Protein AF-X0UBR2-F1 (afdb_monomer_lite)

Organism: NCBI:txid412755

Structure (mmCIF, N/CA/C/O backbone):
data_AF-X0UBR2-F1
#
_entry.id   AF-X0UBR2-F1
#
loop_
_atom_site.group_PDB
_atom_site.id
_atom_site.type_symbol
_atom_site.label_atom_id
_atom_site.label_alt_id
_atom_site.label_comp_id
_atom_site.label_asym_id
_atom_site.label_entity_id
_atom_site.label_seq_id
_atom_site.pdbx_PDB_ins_code
_atom_site.Cartn_x
_atom_site.Cartn_y
_atom_site.Cartn_z
_atom_site.occupancy
_atom_site.B_iso_or_equiv
_atom_site.auth_seq_id
_atom_site.auth_comp_id
_atom_site.auth_asym_id
_atom_site.auth_atom_id
_atom_site.pdbx_PDB_model_num
ATOM 1 N N . ALA A 1 1 ? 26.127 -9.989 -23.798 1.00 37.50 1 ALA A N 1
ATOM 2 C CA . ALA A 1 1 ? 26.720 -8.641 -23.829 1.00 37.50 1 ALA A CA 1
ATOM 3 C C . ALA A 1 1 ? 25.733 -7.732 -23.125 1.00 37.50 1 ALA A C 1
ATOM 5 O O . ALA A 1 1 ? 24.612 -7.645 -23.604 1.00 37.50 1 ALA A O 1
ATOM 6 N N . SER A 1 2 ? 26.088 -7.160 -21.974 1.00 35.19 2 SER A N 1
ATOM 7 C CA . SER A 1 2 ? 25.256 -6.144 -21.327 1.00 35.19 2 SER A CA 1
ATOM 8 C C . SER A 1 2 ? 25.282 -4.905 -22.220 1.00 35.19 2 SER A C 1
ATOM 10 O O . SER A 1 2 ? 26.327 -4.260 -22.333 1.00 35.19 2 SER A O 1
ATOM 12 N N . GLN A 1 3 ? 24.185 -4.610 -22.918 1.00 42.62 3 GLN A N 1
ATOM 13 C CA . GLN A 1 3 ? 24.024 -3.278 -23.491 1.00 42.62 3 GLN A CA 1
ATOM 14 C C . GLN A 1 3 ? 23.779 -2.343 -22.307 1.00 42.62 3 GLN A C 1
ATOM 16 O O . GLN A 1 3 ? 22.757 -2.442 -21.633 1.00 42.62 3 GLN A O 1
ATOM 21 N N . GLY A 1 4 ? 24.791 -1.540 -21.978 1.00 37.34 4 GLY A N 1
ATOM 22 C CA . GLY A 1 4 ? 24.633 -0.417 -21.066 1.00 37.34 4 GLY A CA 1
ATOM 23 C C . GLY A 1 4 ? 23.996 0.711 -21.855 1.00 37.34 4 GLY A C 1
ATOM 24 O O . GLY A 1 4 ? 24.634 1.272 -22.747 1.00 37.34 4 GLY A O 1
ATOM 25 N N . TYR A 1 5 ? 22.735 0.998 -21.566 1.00 49.94 5 TYR A N 1
ATOM 26 C CA . TYR A 1 5 ? 22.042 2.144 -22.130 1.00 49.94 5 TYR A CA 1
ATOM 27 C C . TYR A 1 5 ? 22.305 3.350 -21.226 1.00 49.94 5 TYR A C 1
ATOM 29 O O . TYR A 1 5 ? 21.723 3.463 -20.149 1.00 49.94 5 TYR A O 1
ATOM 37 N N . GLY A 1 6 ? 23.243 4.201 -21.647 1.00 38.44 6 GLY A N 1
ATOM 38 C CA . GLY A 1 6 ? 23.435 5.539 -21.094 1.00 38.44 6 GLY A CA 1
ATOM 39 C C . GLY A 1 6 ? 22.824 6.547 -22.058 1.00 38.44 6 GLY A C 1
ATOM 40 O O . GLY A 1 6 ? 23.433 6.854 -23.083 1.00 38.44 6 GLY A O 1
ATOM 41 N N . PHE A 1 7 ? 21.621 7.024 -21.757 1.00 47.50 7 PHE A N 1
ATOM 42 C CA . PHE A 1 7 ? 20.937 8.042 -22.547 1.00 47.50 7 PHE A CA 1
ATOM 43 C C . PHE A 1 7 ? 20.832 9.319 -21.713 1.00 47.50 7 PHE A C 1
ATOM 45 O O . PHE A 1 7 ? 20.122 9.384 -20.713 1.00 47.50 7 PHE A O 1
ATOM 52 N N . THR A 1 8 ? 21.576 10.346 -22.117 1.00 38.78 8 THR A N 1
ATOM 53 C CA . THR A 1 8 ? 21.457 11.704 -21.577 1.00 38.78 8 THR A CA 1
ATOM 54 C C . THR A 1 8 ? 20.741 12.571 -22.615 1.00 38.78 8 THR A C 1
ATOM 56 O O . THR A 1 8 ? 21.344 12.902 -23.638 1.00 38.78 8 THR A O 1
ATOM 59 N N . GLY A 1 9 ? 19.474 12.926 -22.382 1.00 46.75 9 GLY A N 1
ATOM 60 C CA . GLY A 1 9 ? 18.682 13.788 -23.272 1.00 46.75 9 GLY A CA 1
ATOM 61 C C . GLY A 1 9 ? 17.241 14.006 -22.788 1.00 46.75 9 GLY A C 1
ATOM 62 O O . GLY A 1 9 ? 16.793 13.301 -21.888 1.00 46.75 9 GLY A O 1
ATOM 63 N N . ASP A 1 10 ? 16.537 14.979 -23.389 1.00 47.12 10 ASP A N 1
ATOM 64 C CA . ASP A 1 10 ? 15.123 15.352 -23.147 1.00 47.12 10 ASP A CA 1
ATOM 65 C C . ASP A 1 10 ? 14.130 14.250 -23.595 1.00 47.12 10 ASP A C 1
ATOM 67 O O . ASP A 1 10 ? 13.193 14.500 -24.356 1.00 47.12 10 ASP A O 1
ATOM 71 N N . GLU A 1 11 ? 14.357 12.999 -23.203 1.00 51.84 11 GLU A N 1
ATOM 72 C CA . GLU A 1 11 ? 13.462 11.895 -23.524 1.00 51.84 11 GLU A CA 1
ATOM 73 C C . GLU A 1 11 ? 12.428 11.735 -22.414 1.00 51.84 11 GLU A C 1
ATOM 75 O O . GLU A 1 11 ? 12.752 11.468 -21.256 1.00 51.84 11 GLU A O 1
ATOM 80 N N . ASP A 1 12 ? 11.156 11.878 -22.784 1.00 59.19 12 ASP A N 1
ATOM 81 C CA . ASP A 1 12 ? 10.052 11.721 -21.844 1.00 59.19 12 ASP A CA 1
ATOM 82 C C . ASP A 1 12 ? 9.972 10.273 -21.319 1.00 59.19 12 ASP A C 1
ATOM 84 O O . ASP A 1 12 ? 9.528 10.066 -20.193 1.00 59.19 12 ASP A O 1
ATOM 88 N N . THR A 1 13 ? 10.409 9.264 -22.095 1.00 69.94 13 THR A N 1
ATOM 89 C CA . THR A 1 13 ? 10.332 7.834 -21.733 1.00 69.94 13 THR A CA 1
ATOM 90 C C . THR A 1 13 ? 11.571 7.048 -22.169 1.00 69.94 13 THR A C 1
ATOM 92 O O . THR A 1 13 ? 11.917 7.069 -23.346 1.00 69.94 13 THR A O 1
ATOM 95 N N . LEU A 1 14 ? 12.155 6.251 -21.267 1.00 72.19 14 LEU A N 1
ATOM 96 C CA . LEU A 1 14 ? 13.120 5.197 -21.615 1.00 72.19 14 LEU A CA 1
ATOM 97 C C . LEU A 1 14 ? 12.391 3.859 -21.731 1.00 72.19 14 LEU A C 1
ATOM 99 O O . LEU A 1 14 ? 11.772 3.438 -20.760 1.00 72.19 14 LEU A O 1
ATOM 103 N N . THR A 1 15 ? 12.455 3.192 -22.888 1.00 71.94 15 THR A N 1
ATOM 104 C CA . THR A 1 15 ? 11.824 1.874 -23.097 1.00 71.94 15 THR A CA 1
ATOM 105 C C . THR A 1 15 ? 12.845 0.809 -23.483 1.00 71.94 15 THR A C 1
ATOM 107 O O . THR A 1 15 ? 13.569 0.992 -24.457 1.00 71.94 15 THR A O 1
ATOM 110 N N . ASP A 1 16 ? 12.859 -0.328 -22.782 1.00 70.44 16 ASP A N 1
ATOM 111 C CA . ASP A 1 16 ? 13.681 -1.494 -23.145 1.00 70.44 16 ASP A CA 1
ATOM 112 C C . ASP A 1 16 ? 12.833 -2.772 -23.198 1.00 70.44 16 ASP A C 1
ATOM 114 O O . ASP A 1 16 ? 11.993 -3.005 -22.330 1.00 70.44 16 ASP A O 1
ATOM 118 N N . GLY A 1 17 ? 13.043 -3.600 -24.222 1.00 73.19 17 GLY A N 1
ATOM 119 C CA . GLY A 1 17 ? 12.372 -4.886 -24.409 1.00 73.19 17 GLY A CA 1
ATOM 120 C C . GLY A 1 17 ? 13.305 -6.072 -24.585 1.00 73.19 17 GLY A C 1
ATOM 121 O O . GLY A 1 17 ? 12.974 -7.045 -25.265 1.00 73.19 17 GLY A O 1
ATOM 122 N N . THR A 1 18 ? 14.500 -5.979 -24.013 1.00 75.00 18 THR A N 1
ATOM 123 C CA . THR A 1 18 ? 15.532 -7.004 -24.125 1.00 75.00 18 THR A CA 1
ATOM 124 C C . THR A 1 18 ? 15.648 -7.865 -22.865 1.00 75.00 18 THR A C 1
ATOM 126 O O . THR A 1 18 ? 15.013 -7.642 -21.832 1.00 75.00 18 THR A O 1
ATOM 129 N N . ARG A 1 19 ? 16.445 -8.930 -22.965 1.00 85.75 19 ARG A N 1
ATOM 130 C CA . ARG A 1 19 ? 16.784 -9.813 -21.849 1.00 85.75 19 ARG A CA 1
ATOM 131 C C . ARG A 1 19 ? 18.230 -9.558 -21.434 1.00 85.75 19 ARG A C 1
ATOM 133 O O . ARG A 1 19 ? 19.076 -9.417 -22.311 1.00 85.75 19 ARG A O 1
ATOM 140 N N . ASP A 1 20 ? 18.502 -9.580 -20.131 1.00 87.56 20 ASP A N 1
ATOM 141 C CA . ASP A 1 20 ? 19.844 -9.403 -19.554 1.00 87.56 20 ASP A CA 1
ATOM 142 C C . ASP A 1 20 ? 20.479 -8.034 -19.921 1.00 87.56 20 ASP A C 1
ATOM 144 O O . ASP A 1 20 ? 21.508 -7.960 -20.601 1.00 87.56 20 ASP A O 1
ATOM 148 N N . PHE A 1 21 ? 19.862 -6.939 -19.463 1.00 84.56 21 PHE A N 1
ATOM 149 C CA . PHE A 1 21 ? 20.277 -5.556 -19.750 1.00 84.56 21 PHE A CA 1
ATOM 150 C C . PHE A 1 21 ? 20.523 -4.730 -18.482 1.00 84.56 21 PHE A C 1
ATOM 152 O O . PHE A 1 21 ? 20.180 -5.132 -17.366 1.00 84.56 21 PHE A O 1
ATOM 159 N N . THR A 1 22 ? 21.132 -3.555 -18.646 1.00 89.19 22 THR A N 1
ATOM 160 C CA . THR A 1 22 ? 21.308 -2.591 -17.555 1.00 89.19 22 THR A CA 1
ATOM 161 C C . THR A 1 22 ? 20.949 -1.187 -18.023 1.00 89.19 22 THR A C 1
ATOM 163 O O . THR A 1 22 ? 21.502 -0.687 -19.001 1.00 89.19 22 THR A O 1
ATOM 166 N N . CYS A 1 23 ? 20.036 -0.558 -17.289 1.00 86.44 23 CYS A N 1
ATOM 167 C CA . CYS A 1 23 ? 19.633 0.834 -17.429 1.00 86.44 23 CYS A CA 1
ATOM 168 C C . CYS A 1 23 ? 20.004 1.549 -16.128 1.00 86.44 23 CYS A C 1
ATOM 170 O O . CYS A 1 23 ? 19.316 1.388 -15.114 1.00 86.44 23 CYS A O 1
ATOM 172 N N . SER A 1 24 ? 21.126 2.272 -16.117 1.00 90.12 24 SER A N 1
ATOM 173 C CA . SER A 1 24 ? 21.612 2.898 -14.890 1.00 90.12 24 SER A CA 1
ATOM 174 C C . SER A 1 24 ? 22.039 4.341 -15.041 1.00 90.12 24 SER A C 1
ATOM 176 O O . SER A 1 24 ? 22.529 4.746 -16.092 1.00 90.12 24 SER A O 1
ATOM 178 N N . ASP A 1 25 ? 21.875 5.084 -13.946 1.00 87.94 25 ASP A N 1
ATOM 179 C CA . ASP A 1 25 ? 22.416 6.433 -13.767 1.00 87.94 25 ASP A CA 1
ATOM 180 C C . ASP A 1 25 ? 21.938 7.438 -14.832 1.00 87.94 25 ASP A C 1
ATOM 182 O O . ASP A 1 25 ? 22.613 8.424 -15.133 1.00 87.94 25 ASP A O 1
ATOM 186 N N . ASN A 1 26 ? 20.755 7.195 -15.408 1.00 84.44 26 ASN A N 1
ATOM 187 C CA . ASN A 1 26 ? 20.141 8.095 -16.378 1.00 84.44 26 ASN A CA 1
ATOM 188 C C . ASN A 1 26 ? 19.367 9.213 -15.677 1.00 84.44 26 ASN A C 1
ATOM 190 O O . ASN A 1 26 ? 18.871 9.048 -14.561 1.00 84.44 26 ASN A O 1
ATOM 194 N N . ILE A 1 27 ? 19.194 10.334 -16.377 1.00 84.19 27 ILE A N 1
ATOM 195 C CA . ILE A 1 27 ? 18.289 11.410 -15.969 1.00 84.19 27 ILE A CA 1
ATOM 196 C C . ILE A 1 27 ? 17.168 11.489 -17.007 1.00 84.19 27 ILE A C 1
ATOM 198 O O . ILE A 1 27 ? 17.413 11.852 -18.151 1.00 84.19 27 ILE A O 1
ATOM 202 N N . VAL A 1 28 ? 15.947 11.158 -16.594 1.00 80.00 28 VAL A N 1
ATOM 203 C CA . VAL A 1 28 ? 14.719 11.205 -17.396 1.00 80.00 28 VAL A CA 1
ATOM 204 C C . VAL A 1 28 ? 13.893 12.388 -16.915 1.00 80.00 28 VAL A C 1
ATOM 206 O O . VAL A 1 28 ? 13.560 12.469 -15.732 1.00 80.00 28 VAL A O 1
ATOM 209 N N . TYR A 1 29 ? 13.563 13.330 -17.791 1.00 76.19 29 TYR A N 1
ATOM 210 C CA . TYR A 1 29 ? 12.798 14.512 -17.404 1.00 76.19 29 TYR A CA 1
ATOM 211 C C . TYR A 1 29 ? 11.990 15.074 -18.568 1.00 76.19 29 TYR A C 1
ATOM 213 O O . TYR A 1 29 ? 12.336 14.898 -19.729 1.00 76.19 29 TYR A O 1
ATOM 221 N N . HIS A 1 30 ? 10.915 15.790 -18.242 1.00 67.88 30 HIS A N 1
ATOM 222 C CA . HIS A 1 30 ? 10.090 16.453 -19.249 1.00 67.88 30 HIS A CA 1
ATOM 223 C C . HIS A 1 30 ? 10.782 17.712 -19.807 1.00 67.88 30 HIS A C 1
ATOM 225 O O . HIS A 1 30 ? 11.288 18.531 -19.031 1.00 67.88 30 HIS A O 1
ATOM 231 N N . SER A 1 31 ? 10.718 17.893 -21.134 1.00 55.66 31 SER A N 1
ATOM 232 C CA . SER A 1 31 ? 11.434 18.866 -22.001 1.00 55.66 31 SER A CA 1
ATOM 233 C C . SER A 1 31 ? 11.540 20.341 -21.567 1.00 55.66 31 SER A C 1
ATOM 235 O O . SER A 1 31 ? 12.271 21.120 -22.172 1.00 55.66 31 SER A O 1
ATOM 237 N N . THR A 1 32 ? 10.847 20.781 -20.519 1.00 54.31 32 THR A N 1
ATOM 238 C CA . THR A 1 32 ? 10.929 22.166 -20.028 1.00 54.31 32 THR A CA 1
ATOM 239 C C . THR A 1 32 ? 12.004 22.383 -18.962 1.00 54.31 32 THR A C 1
ATOM 241 O O . THR A 1 32 ? 12.065 23.479 -18.400 1.00 54.31 32 THR A O 1
ATOM 244 N N . GLY A 1 33 ? 12.799 21.358 -18.609 1.00 48.03 33 GLY A N 1
ATOM 245 C CA . GLY A 1 33 ? 13.887 21.421 -17.604 1.00 48.03 33 GLY A CA 1
ATOM 246 C C . GLY A 1 33 ? 13.443 21.836 -16.188 1.00 48.03 33 GLY A C 1
ATOM 247 O O . GLY A 1 33 ? 14.221 21.897 -15.244 1.00 48.03 33 GLY A O 1
ATOM 248 N N . THR A 1 34 ? 12.153 22.110 -16.052 1.00 54.50 34 THR A N 1
ATOM 249 C CA . THR A 1 34 ? 11.418 22.593 -14.898 1.00 54.50 34 THR A CA 1
ATOM 250 C C . THR A 1 34 ? 10.116 21.803 -14.933 1.00 54.50 34 THR A C 1
ATOM 252 O O . THR A 1 34 ? 9.542 21.684 -16.023 1.00 54.50 34 THR A O 1
ATOM 255 N N . PRO A 1 35 ? 9.619 21.268 -13.807 1.00 53.50 35 PRO A N 1
ATOM 256 C CA . PRO A 1 35 ? 8.289 20.665 -13.743 1.00 53.50 35 PRO A CA 1
ATOM 257 C C . PRO A 1 35 ? 7.222 21.699 -14.167 1.00 53.50 35 PRO A C 1
ATOM 259 O O . PRO A 1 35 ? 6.735 22.465 -13.344 1.00 53.50 35 PRO A O 1
ATOM 262 N N . SER A 1 36 ? 6.902 21.809 -15.461 1.00 48.47 36 SER A N 1
ATOM 263 C CA . SER A 1 36 ? 6.005 22.846 -15.997 1.00 48.47 36 SER A CA 1
ATOM 264 C C . SER A 1 36 ? 4.591 22.299 -16.148 1.00 48.47 36 SER A C 1
ATOM 266 O O . SER A 1 36 ? 4.419 21.169 -16.593 1.00 48.47 36 SER A O 1
ATOM 268 N N . GLY A 1 37 ? 3.570 23.064 -15.751 1.00 45.88 37 GLY A N 1
ATOM 269 C CA . GLY A 1 37 ? 2.168 22.628 -15.616 1.00 45.88 37 GLY A CA 1
ATOM 270 C C . GLY A 1 37 ? 1.427 22.194 -16.892 1.00 45.88 37 GLY A C 1
ATOM 271 O O . GLY A 1 37 ? 0.203 22.128 -16.867 1.00 45.88 37 GLY A O 1
ATOM 272 N N . VAL A 1 38 ? 2.126 21.916 -17.994 1.00 49.44 38 VAL A N 1
ATOM 273 C CA . VAL A 1 38 ? 1.539 21.378 -19.229 1.00 49.44 38 VAL A CA 1
ATOM 274 C C . VAL A 1 38 ? 1.608 19.843 -19.198 1.00 49.44 38 VAL A C 1
ATOM 276 O O . VAL A 1 38 ? 2.559 19.270 -18.669 1.00 49.44 38 VAL A O 1
ATOM 279 N N . ALA A 1 39 ? 0.564 19.176 -19.695 1.00 45.00 39 ALA A N 1
ATOM 280 C CA . ALA A 1 39 ? 0.347 17.738 -19.524 1.00 45.00 39 ALA A CA 1
ATOM 281 C C . ALA A 1 39 ? 1.325 16.862 -20.352 1.00 45.00 39 ALA A C 1
ATOM 283 O O . ALA A 1 39 ? 1.339 17.002 -21.574 1.00 45.00 39 ALA A O 1
ATOM 284 N N . PRO A 1 40 ? 2.074 15.917 -19.745 1.00 54.50 40 PRO A N 1
ATOM 285 C CA . PRO A 1 40 ? 2.818 14.875 -20.479 1.00 54.50 40 PRO A CA 1
ATOM 286 C C . PRO A 1 40 ? 1.870 13.764 -20.966 1.00 54.50 40 PRO A C 1
ATOM 288 O O . PRO A 1 40 ? 0.782 13.661 -20.408 1.00 54.50 40 PRO A O 1
ATOM 291 N N . VAL A 1 41 ? 2.248 12.924 -21.951 1.00 49.31 41 VAL A N 1
ATOM 292 C CA . VAL A 1 41 ? 1.388 11.853 -22.537 1.00 49.31 41 VAL A CA 1
ATOM 293 C C . VAL A 1 41 ? 1.796 10.402 -22.212 1.00 49.31 41 VAL A C 1
ATOM 295 O O . VAL A 1 41 ? 0.906 9.558 -22.188 1.00 49.31 41 VAL A O 1
ATOM 298 N N . THR A 1 42 ? 3.060 10.141 -21.860 1.00 56.09 42 THR A N 1
ATOM 299 C CA . THR A 1 42 ? 3.643 8.895 -21.294 1.00 56.09 42 THR A CA 1
ATOM 300 C C . THR A 1 42 ? 5.064 9.260 -20.877 1.00 56.09 42 THR A C 1
ATOM 302 O O . THR A 1 42 ? 5.764 9.869 -21.684 1.00 56.09 42 THR A O 1
ATOM 305 N N . SER A 1 43 ? 5.482 9.012 -19.635 1.00 69.94 43 SER A N 1
ATOM 306 C CA . SER A 1 43 ? 6.837 9.416 -19.228 1.00 69.94 43 SER A CA 1
ATOM 307 C C . SER A 1 43 ? 7.366 8.597 -18.058 1.00 69.94 43 SER A C 1
ATOM 309 O O . SER A 1 43 ? 6.543 8.198 -17.244 1.00 69.94 43 SER A O 1
ATOM 311 N N . GLY A 1 44 ? 8.678 8.323 -18.010 1.00 81.12 44 GLY A N 1
ATOM 312 C CA . GLY A 1 44 ? 9.348 7.480 -17.002 1.00 81.12 44 GLY A CA 1
ATOM 313 C C . GLY A 1 44 ? 10.316 6.433 -17.581 1.00 81.12 44 GLY A C 1
ATOM 314 O O . GLY A 1 44 ? 10.699 6.499 -18.746 1.00 81.12 44 GLY A O 1
ATOM 315 N N . VAL A 1 45 ? 10.710 5.442 -16.777 1.00 87.75 45 VAL A N 1
ATOM 316 C CA . VAL A 1 45 ? 11.459 4.257 -17.244 1.00 87.75 45 VAL A CA 1
ATOM 317 C C . VAL A 1 45 ? 10.498 3.079 -17.373 1.00 87.75 45 VAL A C 1
ATOM 319 O O . VAL A 1 45 ? 9.987 2.579 -16.372 1.00 87.75 45 VAL A O 1
ATOM 322 N N . TYR A 1 46 ? 10.263 2.634 -18.603 1.00 86.81 46 TYR A N 1
ATOM 323 C CA . TYR A 1 46 ? 9.347 1.556 -18.955 1.00 86.81 46 TYR A CA 1
ATOM 324 C C . TYR A 1 46 ? 10.083 0.334 -19.504 1.00 86.81 46 TYR A C 1
ATOM 326 O O . TYR A 1 46 ? 11.002 0.436 -20.309 1.00 86.81 46 TYR A O 1
ATOM 334 N N . LEU A 1 47 ? 9.644 -0.858 -19.116 1.00 88.62 47 LEU A N 1
ATOM 335 C CA . LEU A 1 47 ? 10.126 -2.110 -19.699 1.00 88.62 47 LEU A CA 1
ATOM 336 C C . LEU A 1 47 ? 9.010 -2.807 -20.466 1.00 88.62 47 LEU A C 1
ATOM 338 O O . LEU A 1 47 ? 7.893 -2.913 -19.964 1.00 88.62 47 LEU A O 1
ATOM 342 N N . HIS A 1 48 ? 9.307 -3.315 -21.658 1.00 88.56 48 HIS A N 1
ATOM 343 C CA . HIS A 1 48 ? 8.341 -3.914 -22.577 1.00 88.56 48 HIS A CA 1
ATOM 344 C C . HIS A 1 48 ? 8.782 -5.314 -23.002 1.00 88.56 48 HIS A C 1
ATOM 346 O O . HIS A 1 48 ? 9.611 -5.455 -23.888 1.00 88.56 48 HIS A O 1
ATOM 352 N N . ASN A 1 49 ? 8.191 -6.369 -22.439 1.00 89.56 49 ASN A N 1
ATOM 353 C CA . ASN A 1 49 ? 8.652 -7.754 -22.649 1.00 89.56 49 ASN A CA 1
ATOM 354 C C . ASN A 1 49 ? 10.117 -7.989 -22.220 1.00 89.56 49 ASN A C 1
ATOM 356 O O . ASN A 1 49 ? 10.830 -8.798 -22.818 1.00 89.56 49 ASN A O 1
ATOM 360 N N . ALA A 1 50 ? 10.574 -7.266 -21.196 1.00 89.31 50 ALA A N 1
ATOM 361 C CA . ALA A 1 50 ? 11.965 -7.277 -20.761 1.00 89.31 50 ALA A CA 1
ATOM 362 C C . ALA A 1 50 ? 12.177 -8.196 -19.554 1.00 89.31 50 ALA A C 1
ATOM 364 O O . ALA A 1 50 ? 11.336 -8.285 -18.657 1.00 89.31 50 ALA A O 1
ATOM 365 N N . SER A 1 51 ? 13.304 -8.898 -19.495 1.00 93.38 51 SER A N 1
ATOM 366 C CA . SER A 1 51 ? 13.565 -9.826 -18.389 1.00 93.38 51 SER A CA 1
ATOM 367 C C . SER A 1 51 ? 15.002 -9.783 -17.902 1.00 93.38 51 SER A C 1
ATOM 369 O O . SER A 1 51 ? 15.924 -9.668 -18.707 1.00 93.38 51 SER A O 1
ATOM 371 N N . ARG A 1 52 ? 15.202 -9.981 -16.593 1.00 94.00 52 ARG A N 1
ATOM 372 C CA . ARG A 1 52 ? 16.536 -9.985 -15.957 1.00 94.00 52 ARG A CA 1
ATOM 373 C C . ARG A 1 52 ? 17.308 -8.678 -16.167 1.00 94.00 52 ARG A C 1
ATOM 375 O O . ARG A 1 52 ? 18.532 -8.684 -16.270 1.00 94.00 52 ARG A O 1
ATOM 382 N N . GLY A 1 53 ? 16.580 -7.574 -16.276 1.00 92.06 53 GLY A N 1
ATOM 383 C CA . GLY A 1 53 ? 17.141 -6.236 -16.327 1.00 92.06 53 GLY A CA 1
ATOM 384 C C . GLY A 1 53 ? 17.551 -5.734 -14.950 1.00 92.06 53 GLY A C 1
ATOM 385 O O . GLY A 1 53 ? 16.896 -6.037 -13.952 1.00 92.06 53 GLY A O 1
ATOM 386 N N . LEU A 1 54 ? 18.604 -4.922 -14.918 1.00 93.81 54 LEU A N 1
ATOM 387 C CA . LEU A 1 54 ? 18.975 -4.099 -13.771 1.00 93.81 54 LEU A CA 1
ATOM 388 C C . LEU A 1 54 ? 18.682 -2.634 -14.092 1.00 93.81 54 LEU A C 1
ATOM 390 O O . LEU A 1 54 ? 19.269 -2.067 -15.011 1.00 93.81 54 LEU A O 1
ATOM 394 N N . ILE A 1 55 ? 17.780 -2.028 -13.332 1.00 93.69 55 ILE A N 1
ATOM 395 C CA . ILE A 1 55 ? 17.328 -0.654 -13.500 1.00 93.69 55 ILE A CA 1
ATOM 396 C C . ILE A 1 55 ? 17.711 0.078 -12.227 1.00 93.69 55 ILE A C 1
ATOM 398 O O . ILE A 1 55 ? 17.060 -0.112 -11.198 1.00 93.69 55 ILE A O 1
ATOM 402 N N . GLN A 1 56 ? 18.793 0.855 -12.256 1.00 94.81 56 GLN A N 1
ATOM 403 C CA . GLN A 1 56 ? 19.368 1.379 -11.018 1.00 94.81 56 GLN A CA 1
ATOM 40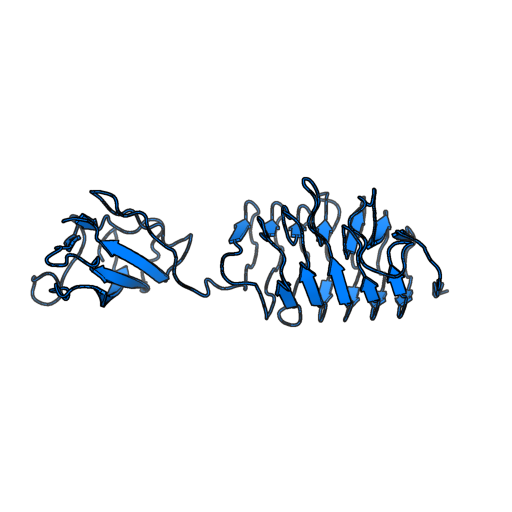4 C C . GLN A 1 56 ? 19.820 2.83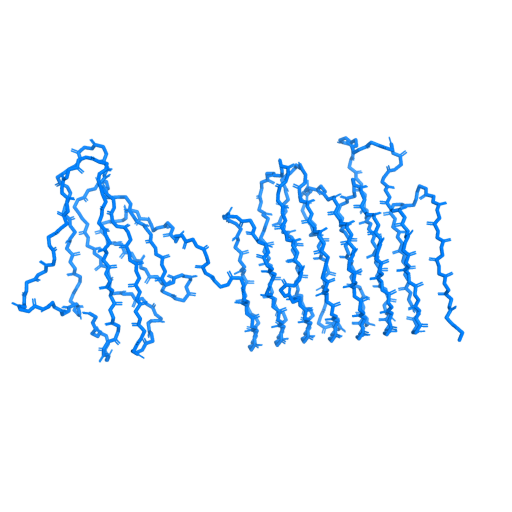3 -11.069 1.00 94.81 56 GLN A C 1
ATOM 406 O O . GLN A 1 56 ? 20.361 3.288 -12.069 1.00 94.81 56 GLN A O 1
ATOM 411 N N . GLY A 1 57 ? 19.639 3.561 -9.969 1.00 93.25 57 GLY A N 1
ATOM 412 C CA . GLY A 1 57 ? 20.192 4.911 -9.824 1.00 93.25 57 GLY A CA 1
ATOM 413 C C . GLY A 1 57 ? 19.629 5.945 -10.805 1.00 93.25 57 GLY A C 1
ATOM 414 O O . GLY A 1 57 ? 20.217 7.011 -10.963 1.00 93.25 57 GLY A O 1
ATOM 415 N N . ASN A 1 58 ? 18.510 5.662 -11.480 1.00 90.69 58 ASN A N 1
ATOM 416 C CA . ASN A 1 58 ? 17.929 6.594 -12.443 1.00 90.69 58 ASN A CA 1
ATOM 417 C C . ASN A 1 58 ? 17.188 7.729 -11.720 1.00 90.69 58 ASN A C 1
ATOM 419 O O . ASN A 1 58 ? 16.493 7.503 -10.727 1.00 90.69 58 ASN A O 1
ATOM 423 N N . TRP A 1 59 ? 17.317 8.948 -12.238 1.00 90.06 59 TRP A N 1
ATOM 424 C CA . TRP A 1 59 ? 16.656 10.156 -11.748 1.00 90.06 59 TRP A CA 1
ATOM 425 C C . TRP A 1 59 ? 15.530 10.533 -12.699 1.00 90.06 59 TRP A C 1
ATOM 427 O O . TRP A 1 59 ? 15.775 10.888 -13.844 1.00 90.06 59 TRP A O 1
ATOM 437 N N . ILE A 1 60 ? 14.293 10.469 -12.230 1.00 86.81 60 ILE A N 1
ATOM 438 C CA . ILE A 1 60 ? 13.095 10.538 -13.062 1.00 86.81 60 ILE A CA 1
ATOM 439 C C . ILE A 1 60 ? 12.252 11.717 -12.574 1.00 86.81 60 ILE A C 1
ATOM 441 O O . ILE A 1 60 ? 11.669 11.659 -11.495 1.00 86.81 60 ILE A O 1
ATOM 445 N N . LEU A 1 61 ? 12.241 12.832 -13.306 1.00 82.88 61 LEU A N 1
ATOM 446 C CA . LEU A 1 61 ? 11.865 14.144 -12.774 1.00 82.88 61 LEU A CA 1
ATOM 447 C C . LEU A 1 61 ? 10.752 14.823 -13.575 1.00 82.88 61 LEU A C 1
ATOM 449 O O . LEU A 1 61 ? 10.868 15.067 -14.772 1.00 82.88 61 LEU A O 1
ATOM 453 N N . GLY A 1 62 ? 9.688 15.238 -12.885 1.00 75.06 62 GLY A N 1
ATOM 454 C CA . GLY A 1 62 ? 8.630 16.057 -13.480 1.00 75.06 62 GLY A CA 1
ATOM 455 C C . GLY A 1 62 ? 7.784 15.317 -14.518 1.00 75.06 62 GLY A C 1
ATOM 456 O O . GLY A 1 62 ? 7.052 15.968 -15.267 1.00 75.06 62 GLY A O 1
ATOM 457 N N . VAL A 1 63 ? 7.872 13.990 -14.531 1.00 76.31 63 VAL A N 1
ATOM 458 C CA . VAL A 1 63 ? 7.135 13.068 -15.396 1.00 76.31 63 VAL A CA 1
ATOM 459 C C . VAL A 1 63 ? 5.832 12.600 -14.738 1.00 76.31 63 VAL A C 1
ATOM 461 O O . VAL A 1 63 ? 5.555 12.903 -13.574 1.00 76.31 63 VAL A O 1
ATOM 464 N N . ARG A 1 64 ? 5.022 11.865 -15.498 1.00 77.69 64 ARG A N 1
ATOM 465 C CA . ARG A 1 64 ? 3.756 11.274 -15.056 1.00 77.69 64 ARG A CA 1
ATOM 466 C C . ARG A 1 64 ? 3.962 9.972 -14.281 1.00 77.69 64 ARG A C 1
ATOM 468 O O . ARG A 1 64 ? 3.516 9.878 -13.145 1.00 77.69 64 ARG A O 1
ATOM 475 N N . ASN A 1 65 ? 4.648 9.002 -14.878 1.00 82.38 65 ASN A N 1
ATOM 476 C CA . ASN A 1 65 ? 4.955 7.722 -14.257 1.00 82.38 65 ASN A CA 1
ATOM 477 C C . ASN A 1 65 ? 6.460 7.708 -13.938 1.00 82.38 65 ASN A C 1
ATOM 479 O O . ASN A 1 65 ? 7.276 8.264 -14.665 1.00 82.38 65 ASN A O 1
ATOM 483 N N . ALA A 1 66 ? 6.866 7.119 -12.823 1.00 88.31 66 ALA A N 1
ATOM 484 C CA . ALA A 1 66 ? 8.280 6.909 -12.546 1.00 88.31 66 ALA A CA 1
ATOM 485 C C . ALA A 1 66 ? 8.757 5.642 -13.256 1.00 88.31 66 ALA A C 1
ATOM 487 O O . ALA A 1 66 ? 9.651 5.696 -14.096 1.00 88.31 66 ALA A O 1
ATOM 488 N N . LEU A 1 67 ? 8.143 4.508 -12.922 1.00 90.88 67 LEU A N 1
ATOM 489 C CA . LEU A 1 67 ? 8.576 3.183 -13.353 1.00 90.88 67 LEU A CA 1
ATOM 490 C C . LEU A 1 67 ? 7.384 2.414 -13.920 1.00 90.88 67 LEU A C 1
ATOM 492 O O . LEU A 1 67 ? 6.321 2.394 -13.307 1.00 90.88 67 LEU A O 1
ATOM 496 N N . GLY A 1 68 ? 7.561 1.744 -15.051 1.00 89.81 68 GLY A N 1
ATOM 497 C CA . GLY A 1 68 ? 6.479 1.004 -15.691 1.00 89.81 68 GLY A CA 1
ATOM 498 C C . GLY A 1 68 ? 6.922 -0.320 -16.288 1.00 89.81 68 GLY A C 1
ATOM 499 O O . GLY A 1 68 ? 8.048 -0.471 -16.759 1.00 89.81 68 GLY A O 1
ATOM 500 N N . LEU A 1 69 ? 6.023 -1.298 -16.282 1.00 90.81 69 LEU A N 1
ATOM 501 C CA . LEU A 1 69 ? 6.210 -2.591 -16.921 1.00 90.81 69 LEU A CA 1
ATOM 502 C C . LEU A 1 69 ? 5.011 -2.922 -17.814 1.00 90.81 69 LEU A C 1
ATOM 504 O O . LEU A 1 69 ? 3.863 -2.906 -17.371 1.00 90.81 69 LEU A O 1
ATOM 508 N N . TRP A 1 70 ? 5.286 -3.341 -19.047 1.00 88.25 70 TRP A N 1
ATOM 509 C CA . TRP A 1 70 ? 4.280 -3.771 -20.009 1.00 88.25 70 TRP A CA 1
ATOM 510 C C . TRP A 1 70 ? 4.627 -5.114 -20.656 1.00 88.25 70 TRP A C 1
ATOM 512 O O . TRP A 1 70 ? 5.780 -5.412 -20.965 1.00 88.25 70 TRP A O 1
ATOM 522 N N . GLY A 1 71 ? 3.608 -5.942 -20.895 1.00 88.69 71 GLY A N 1
ATOM 523 C CA . GLY A 1 71 ? 3.798 -7.280 -21.456 1.00 88.69 71 GLY A CA 1
ATOM 524 C C . GLY A 1 71 ? 4.537 -8.223 -20.499 1.00 88.69 71 GLY A C 1
ATOM 525 O O . GLY A 1 71 ? 4.360 -8.152 -19.281 1.00 88.69 71 GLY A O 1
ATOM 526 N N . LEU A 1 72 ? 5.344 -9.135 -21.047 1.00 91.44 72 LEU A N 1
ATOM 527 C CA . LEU A 1 72 ? 6.047 -10.172 -20.285 1.00 91.44 72 LEU A CA 1
ATOM 528 C C . LEU A 1 72 ? 7.320 -9.614 -19.636 1.00 91.44 72 LEU A C 1
ATOM 530 O O . LEU A 1 72 ? 8.419 -9.764 -20.166 1.00 91.44 72 LEU A O 1
ATOM 534 N N . CYS A 1 73 ? 7.166 -8.964 -18.483 1.00 93.06 73 CYS A N 1
ATOM 535 C CA . CYS A 1 73 ? 8.289 -8.395 -17.738 1.00 93.06 73 CYS A CA 1
ATOM 536 C C . CYS A 1 73 ? 8.619 -9.204 -16.484 1.00 93.06 73 CYS A C 1
ATOM 538 O O . CYS A 1 73 ? 7.829 -9.225 -15.538 1.00 93.06 73 CYS A O 1
ATOM 540 N N . GLN A 1 74 ? 9.769 -9.885 -16.461 1.00 95.50 74 GLN A N 1
ATOM 541 C CA . GLN A 1 74 ? 10.066 -10.853 -15.401 1.00 95.50 74 GLN A CA 1
ATOM 542 C C . GLN A 1 74 ? 11.484 -10.774 -14.842 1.00 95.50 74 GLN A C 1
ATOM 544 O O . GLN A 1 74 ? 12.455 -10.607 -15.579 1.00 95.50 74 GLN A O 1
ATOM 549 N N . TRP A 1 75 ? 11.614 -10.991 -13.531 1.00 96.75 75 TRP A N 1
ATOM 550 C CA . TRP A 1 75 ? 12.910 -11.040 -12.838 1.00 96.75 75 TRP A CA 1
ATOM 551 C C . TRP A 1 75 ? 13.764 -9.778 -13.013 1.00 96.75 75 TRP A C 1
ATOM 553 O O . TRP A 1 75 ? 14.987 -9.877 -13.047 1.00 96.75 75 TRP A O 1
ATOM 563 N N . ASN A 1 76 ? 13.142 -8.609 -13.155 1.00 96.12 76 ASN A N 1
ATOM 564 C CA . ASN A 1 76 ? 13.870 -7.345 -13.211 1.00 96.12 76 ASN A CA 1
ATOM 565 C C . ASN A 1 76 ? 14.120 -6.810 -11.793 1.00 96.12 76 ASN A C 1
ATOM 567 O O . ASN A 1 76 ? 13.271 -6.955 -10.910 1.00 96.12 76 ASN A O 1
ATOM 571 N N . ASP A 1 77 ? 15.275 -6.186 -11.587 1.00 97.25 77 ASP A N 1
ATOM 572 C CA . ASP A 1 77 ? 15.667 -5.527 -10.343 1.00 97.25 77 ASP A CA 1
ATOM 573 C C . ASP A 1 77 ? 15.649 -4.003 -10.546 1.00 97.25 77 ASP A C 1
ATOM 575 O O . ASP A 1 77 ? 16.412 -3.465 -11.344 1.00 97.25 77 ASP A O 1
ATOM 579 N N . PHE A 1 78 ? 14.797 -3.309 -9.794 1.00 97.19 78 PHE A N 1
ATOM 580 C CA . PHE A 1 78 ? 14.713 -1.853 -9.713 1.00 97.19 78 PHE A CA 1
ATOM 581 C C . PHE A 1 78 ? 15.343 -1.388 -8.403 1.00 97.19 78 PHE A C 1
ATOM 583 O O . PHE A 1 78 ? 14.775 -1.632 -7.334 1.00 97.19 78 PHE A O 1
ATOM 590 N N . ILE A 1 79 ? 16.509 -0.748 -8.471 1.00 97.31 79 ILE A N 1
ATOM 591 C CA . ILE A 1 79 ? 17.330 -0.439 -7.296 1.00 97.31 79 ILE A CA 1
ATOM 592 C C . ILE A 1 79 ? 17.658 1.053 -7.217 1.00 97.31 79 ILE A C 1
ATOM 594 O O . ILE A 1 79 ? 18.192 1.618 -8.161 1.00 97.31 79 ILE A O 1
ATOM 598 N N . ASP A 1 80 ? 17.386 1.695 -6.083 1.00 97.31 80 ASP A N 1
ATOM 599 C CA . ASP A 1 80 ? 17.833 3.069 -5.795 1.00 97.31 80 ASP A CA 1
ATOM 600 C C . ASP A 1 80 ? 17.435 4.109 -6.866 1.00 97.31 80 ASP A C 1
ATOM 602 O O . ASP A 1 80 ? 18.121 5.110 -7.074 1.00 97.31 80 ASP A O 1
ATOM 606 N N . ASN A 1 81 ? 16.315 3.894 -7.565 1.00 95.88 81 ASN A N 1
ATOM 607 C CA . ASN A 1 81 ? 15.793 4.883 -8.503 1.00 95.88 81 ASN A CA 1
ATOM 608 C C . ASN A 1 81 ? 15.058 5.989 -7.742 1.00 95.88 81 ASN A C 1
ATOM 610 O O . ASN A 1 81 ? 14.317 5.734 -6.785 1.00 95.88 81 ASN A O 1
ATOM 614 N N . TYR A 1 82 ? 15.222 7.223 -8.201 1.00 94.06 82 TYR A N 1
ATOM 615 C CA . TYR A 1 82 ? 14.541 8.385 -7.655 1.00 94.06 82 TYR A CA 1
ATOM 616 C C . TYR A 1 82 ? 13.499 8.894 -8.644 1.00 94.06 82 TYR A C 1
ATOM 618 O O . TYR A 1 82 ? 13.841 9.375 -9.720 1.00 94.06 82 TYR A O 1
ATOM 626 N N . GLY A 1 83 ? 12.224 8.806 -8.273 1.00 90.12 83 GLY A N 1
ATOM 627 C CA . GLY A 1 83 ? 11.103 9.300 -9.064 1.00 90.12 83 GLY A CA 1
ATOM 628 C C . GLY A 1 83 ? 10.429 10.487 -8.393 1.00 90.12 83 GLY A C 1
ATOM 629 O O . GLY A 1 83 ? 9.919 10.369 -7.287 1.00 90.12 83 GLY A O 1
ATOM 630 N N . ARG A 1 84 ? 10.369 11.629 -9.071 1.00 87.00 84 ARG A N 1
ATOM 631 C CA . ARG A 1 84 ? 9.608 12.809 -8.657 1.00 87.00 84 ARG A CA 1
ATOM 632 C C . ARG A 1 84 ? 8.491 13.030 -9.678 1.00 87.00 84 ARG A C 1
ATOM 634 O O . ARG A 1 84 ? 8.731 13.565 -10.763 1.00 87.00 84 ARG A O 1
ATOM 641 N N . VAL A 1 85 ? 7.291 12.564 -9.345 1.00 82.50 85 VAL A N 1
ATOM 642 C CA . VAL A 1 85 ? 6.160 12.410 -10.273 1.00 82.50 85 VAL A CA 1
ATOM 643 C C . VAL A 1 85 ? 5.053 13.431 -10.027 1.00 82.50 85 VAL A C 1
ATOM 645 O O . VAL A 1 85 ? 4.914 13.985 -8.930 1.00 82.50 85 VAL A O 1
ATOM 648 N N . ARG A 1 86 ? 4.236 13.671 -11.055 1.00 76.75 86 ARG A N 1
ATOM 649 C CA . ARG A 1 86 ? 3.068 14.556 -10.991 1.00 76.75 86 ARG A CA 1
ATOM 650 C C . ARG A 1 86 ? 1.774 13.790 -11.215 1.00 76.75 86 ARG A C 1
ATOM 652 O O . ARG A 1 86 ? 1.661 13.016 -12.160 1.00 76.75 86 ARG A O 1
ATOM 659 N N . GLY A 1 87 ? 0.798 14.056 -10.352 1.00 65.44 87 GLY A N 1
ATOM 660 C CA . GLY A 1 87 ? -0.530 13.476 -10.424 1.00 65.44 87 GLY A CA 1
ATOM 661 C C . GLY A 1 87 ? -1.317 14.076 -11.582 1.00 65.44 87 GLY A C 1
ATOM 662 O O . GLY A 1 87 ? -1.565 15.282 -11.627 1.00 65.44 87 GLY A O 1
ATOM 663 N N . VAL A 1 88 ? -1.724 13.230 -12.519 1.00 58.41 88 VAL A N 1
ATOM 664 C CA . VAL A 1 88 ? -2.714 13.560 -13.543 1.00 58.41 88 VAL A CA 1
ATOM 665 C C . VAL A 1 88 ? -3.801 12.500 -13.443 1.00 58.41 88 VAL A C 1
ATOM 667 O O . VAL A 1 88 ? -3.497 11.336 -13.192 1.00 58.41 88 VAL A O 1
ATOM 670 N N . VAL A 1 89 ? -5.061 12.883 -13.638 1.00 59.28 89 VAL A N 1
ATOM 671 C CA . VAL A 1 89 ? -6.173 11.926 -13.659 1.00 59.28 89 VAL A CA 1
ATOM 672 C C . VAL A 1 89 ? -5.873 10.792 -14.655 1.00 59.28 89 VAL A C 1
ATOM 674 O O . VAL A 1 89 ? -5.602 11.070 -15.826 1.00 59.28 89 VAL A O 1
ATOM 677 N N . SER A 1 90 ? -5.978 9.534 -14.203 1.00 66.19 90 SER A N 1
ATOM 678 C CA . SER A 1 90 ? -5.868 8.264 -14.968 1.00 66.19 90 SER A CA 1
ATOM 679 C C . SER A 1 90 ? -4.517 7.527 -15.012 1.00 66.19 90 SER A C 1
ATOM 681 O O . SER A 1 90 ? -4.404 6.612 -15.822 1.00 66.19 90 SER A O 1
ATOM 683 N N . TYR A 1 91 ? -3.499 7.893 -14.219 1.00 72.75 91 TYR A N 1
ATOM 684 C CA . TYR A 1 91 ? -2.197 7.198 -14.271 1.00 72.75 91 TYR A CA 1
ATOM 685 C C . TYR A 1 91 ? -1.495 7.077 -12.911 1.00 72.75 91 TYR A C 1
ATOM 687 O O . TYR A 1 91 ? -1.663 7.930 -12.034 1.00 72.75 91 TYR A O 1
ATOM 695 N N . GLU A 1 92 ? -0.668 6.038 -12.776 1.00 84.62 92 GLU A N 1
ATOM 696 C CA . GLU A 1 92 ? 0.023 5.637 -11.547 1.00 84.62 92 GLU A CA 1
ATOM 697 C C . GLU A 1 92 ? 1.527 5.941 -11.563 1.00 84.62 92 GLU A C 1
ATOM 699 O O . GLU A 1 92 ? 2.196 5.826 -12.586 1.00 84.62 92 GLU A O 1
ATOM 704 N N . ALA A 1 93 ? 2.121 6.274 -10.414 1.00 87.31 93 ALA A N 1
ATOM 705 C CA . ALA A 1 93 ? 3.568 6.519 -10.362 1.00 87.31 93 ALA A CA 1
ATOM 706 C C . ALA A 1 93 ? 4.398 5.261 -10.682 1.00 87.31 93 ALA A C 1
ATOM 708 O O . ALA A 1 93 ? 5.481 5.360 -11.258 1.00 87.31 93 ALA A O 1
ATOM 709 N N . ILE A 1 94 ? 3.900 4.085 -10.313 1.00 91.31 94 ILE A N 1
ATOM 710 C CA . ILE A 1 94 ? 4.461 2.788 -10.669 1.00 91.31 94 ILE A CA 1
ATOM 711 C C . ILE A 1 94 ? 3.367 1.943 -11.313 1.00 91.31 94 ILE A C 1
ATOM 713 O O . ILE A 1 94 ? 2.317 1.718 -10.713 1.00 91.31 94 ILE A O 1
ATOM 717 N N . GLU A 1 95 ? 3.630 1.422 -12.505 1.00 90.88 95 GLU A N 1
ATOM 718 C CA . GLU A 1 95 ? 2.649 0.636 -13.249 1.00 90.88 95 GLU A CA 1
ATOM 719 C C . GLU A 1 95 ? 3.147 -0.784 -13.521 1.00 90.88 95 GLU A C 1
ATOM 721 O O . GLU A 1 95 ? 4.131 -1.002 -14.230 1.00 90.88 95 GLU A O 1
ATOM 726 N N . LEU A 1 96 ? 2.432 -1.770 -12.981 1.00 93.38 96 LEU A N 1
ATOM 727 C CA . LEU A 1 96 ? 2.508 -3.172 -13.376 1.00 93.38 96 LEU A CA 1
ATOM 728 C C . LEU A 1 96 ? 1.128 -3.565 -13.916 1.00 93.38 96 LEU A C 1
ATOM 730 O O . LEU A 1 96 ? 0.331 -4.192 -13.218 1.00 93.38 96 LEU A O 1
ATOM 734 N N . GLY A 1 97 ? 0.842 -3.156 -15.155 1.00 86.50 97 GLY A N 1
ATOM 735 C CA . GLY A 1 97 ? -0.507 -3.162 -15.731 1.00 86.50 97 GLY A CA 1
ATOM 736 C C . GLY A 1 97 ? -1.090 -4.518 -16.160 1.00 86.50 97 GLY A C 1
ATOM 737 O O . GLY A 1 97 ? -2.224 -4.565 -16.627 1.00 86.50 97 GLY A O 1
ATOM 738 N N . THR A 1 98 ? -0.364 -5.637 -16.052 1.00 90.44 98 THR A N 1
ATOM 739 C CA . THR A 1 98 ? -0.860 -6.971 -16.450 1.00 90.44 98 THR A CA 1
ATOM 740 C C . THR A 1 98 ? -0.355 -8.100 -15.546 1.00 90.44 98 THR A C 1
ATOM 742 O O . THR A 1 98 ? 0.706 -8.024 -14.932 1.00 90.44 98 THR A O 1
ATOM 745 N N . VAL A 1 99 ? -1.056 -9.235 -15.554 1.00 93.06 99 VAL A N 1
ATOM 746 C CA . VAL A 1 99 ? -0.682 -10.438 -14.780 1.00 93.06 99 VAL A CA 1
ATOM 747 C C . VAL A 1 99 ? 0.662 -11.064 -15.182 1.00 93.06 99 VAL A C 1
ATOM 749 O O . VAL A 1 99 ? 1.199 -11.907 -14.461 1.00 93.06 99 VAL A O 1
ATOM 752 N N . TYR A 1 100 ? 1.220 -10.676 -16.334 1.00 93.94 100 TYR A N 1
ATOM 753 C CA . TYR A 1 100 ? 2.462 -11.239 -16.872 1.00 93.94 100 TYR A CA 1
ATOM 754 C C . TYR A 1 100 ? 3.725 -10.635 -16.257 1.00 93.94 100 TYR A C 1
ATOM 756 O O . TYR A 1 100 ? 4.819 -11.178 -16.454 1.00 93.94 100 TYR A O 1
ATOM 764 N N . GLN A 1 101 ? 3.585 -9.548 -15.495 1.00 95.19 101 GLN A N 1
ATOM 765 C CA . GLN A 1 101 ? 4.705 -8.918 -14.813 1.00 95.19 101 GLN A CA 1
ATOM 766 C C . GLN A 1 101 ? 4.961 -9.621 -13.495 1.00 95.19 101 GLN A C 1
ATOM 768 O O . GLN A 1 101 ? 4.213 -9.451 -12.532 1.00 95.19 101 GLN A O 1
ATOM 773 N N . THR A 1 102 ? 5.986 -10.468 -13.462 1.00 97.50 102 THR A N 1
ATOM 774 C CA . THR A 1 102 ? 6.192 -11.348 -12.313 1.00 97.50 102 THR A CA 1
ATOM 775 C C . THR A 1 102 ? 7.617 -11.392 -11.822 1.00 97.50 102 THR A C 1
ATOM 777 O O . THR A 1 102 ? 8.564 -11.246 -12.591 1.00 97.50 102 THR A O 1
ATOM 780 N N . ASN A 1 103 ? 7.782 -11.664 -10.529 1.00 97.94 103 ASN A N 1
ATOM 781 C CA . ASN A 1 103 ? 9.095 -11.842 -9.912 1.00 97.94 103 ASN A CA 1
ATOM 782 C C . ASN A 1 103 ? 10.016 -10.615 -10.041 1.00 97.94 103 ASN A C 1
ATOM 784 O O . ASN A 1 103 ? 11.237 -10.763 -9.979 1.00 97.94 103 ASN A O 1
ATOM 788 N N . ASN A 1 104 ? 9.462 -9.416 -10.239 1.00 97.94 104 ASN A N 1
ATOM 789 C CA . ASN A 1 104 ? 10.245 -8.185 -10.253 1.00 97.94 104 ASN A CA 1
ATOM 790 C C . ASN A 1 104 ? 10.488 -7.718 -8.816 1.00 97.94 104 ASN A C 1
ATOM 792 O O . ASN A 1 104 ? 9.643 -7.908 -7.938 1.00 97.94 104 ASN A O 1
ATOM 796 N N . ARG A 1 105 ? 11.647 -7.113 -8.568 1.00 98.31 105 ARG A N 1
ATOM 797 C CA . ARG A 1 105 ? 12.048 -6.629 -7.246 1.00 98.31 105 ARG A CA 1
ATOM 798 C C . ARG A 1 105 ? 12.282 -5.133 -7.292 1.00 98.31 105 ARG A C 1
ATOM 800 O O . ARG A 1 105 ? 13.010 -4.652 -8.149 1.00 98.31 105 ARG A O 1
ATOM 807 N N . PHE A 1 106 ? 11.720 -4.426 -6.328 1.00 97.94 106 PHE A N 1
ATOM 808 C CA . PHE A 1 106 ? 11.880 -2.997 -6.128 1.00 97.94 106 PHE A CA 1
ATOM 809 C C . PHE A 1 106 ? 12.529 -2.797 -4.764 1.00 97.94 106 PHE A C 1
ATOM 811 O O . PHE A 1 106 ? 11.992 -3.257 -3.755 1.00 97.94 106 PHE A O 1
ATOM 818 N N . ARG A 1 107 ? 13.704 -2.163 -4.735 1.00 96.94 107 ARG A N 1
ATOM 819 C CA . ARG A 1 107 ? 14.519 -1.948 -3.534 1.00 96.94 107 ARG A CA 1
ATOM 820 C C . ARG A 1 107 ? 15.129 -0.551 -3.552 1.00 96.94 107 ARG A C 1
ATOM 822 O O . ARG A 1 107 ? 15.615 -0.106 -4.580 1.00 96.94 107 ARG A O 1
ATOM 829 N N . GLY A 1 108 ? 15.082 0.161 -2.437 1.00 96.31 108 GLY A N 1
ATOM 830 C CA . GLY A 1 108 ? 15.734 1.459 -2.258 1.00 96.31 108 GLY A CA 1
ATOM 831 C C . GLY A 1 108 ? 15.135 2.597 -3.082 1.00 96.31 108 GLY A C 1
ATOM 832 O O . GLY A 1 108 ? 15.591 3.735 -2.991 1.00 96.31 108 GLY A O 1
ATOM 833 N N . ASN A 1 109 ? 14.091 2.327 -3.871 1.00 97.12 109 ASN A N 1
ATOM 834 C CA . ASN A 1 109 ? 13.498 3.338 -4.730 1.00 97.12 109 ASN A CA 1
ATOM 835 C C . ASN A 1 109 ? 12.759 4.369 -3.881 1.00 97.12 109 ASN A C 1
ATOM 837 O O . ASN A 1 109 ? 12.059 4.031 -2.921 1.00 97.12 109 ASN A O 1
ATOM 841 N N . ARG A 1 110 ? 12.881 5.634 -4.269 1.00 95.75 110 ARG A N 1
ATOM 842 C CA . ARG A 1 110 ? 12.197 6.752 -3.624 1.00 95.75 110 ARG A CA 1
ATOM 843 C C . ARG A 1 110 ? 11.296 7.437 -4.635 1.00 95.75 110 ARG A C 1
ATOM 845 O O . ARG A 1 110 ? 11.792 8.083 -5.554 1.00 95.75 110 ARG A O 1
ATOM 852 N N . ILE A 1 111 ? 9.986 7.305 -4.448 1.00 92.12 111 ILE A N 1
ATOM 853 C CA . ILE A 1 111 ? 8.961 7.900 -5.306 1.00 92.12 111 ILE A CA 1
ATOM 854 C C . ILE A 1 111 ? 8.238 9.007 -4.544 1.00 92.12 111 ILE A C 1
ATOM 856 O O . ILE A 1 111 ? 7.720 8.786 -3.452 1.00 92.12 111 ILE A O 1
ATOM 860 N N . VAL A 1 112 ? 8.202 10.203 -5.125 1.00 89.38 112 VAL A N 1
ATOM 861 C CA . VAL A 1 112 ? 7.683 11.419 -4.498 1.00 89.38 112 VAL A CA 1
ATOM 862 C C . VAL A 1 112 ? 6.599 12.044 -5.373 1.00 89.38 112 VAL A C 1
ATOM 864 O O . VAL A 1 112 ? 6.876 12.450 -6.503 1.00 89.38 112 VAL A O 1
ATOM 867 N N . GLY A 1 113 ? 5.381 12.163 -4.843 1.00 84.69 113 GLY A N 1
ATOM 868 C CA . GLY A 1 113 ? 4.273 12.877 -5.483 1.00 84.69 113 GLY A CA 1
ATOM 869 C C . GLY A 1 113 ? 4.326 14.384 -5.216 1.00 84.69 113 GLY A C 1
ATOM 870 O O . GLY A 1 113 ? 4.195 14.808 -4.069 1.00 84.69 113 GLY A O 1
ATOM 871 N N . MET A 1 114 ? 4.520 15.204 -6.256 1.00 75.62 114 MET A N 1
ATOM 872 C CA . MET A 1 114 ? 4.806 16.647 -6.110 1.00 75.62 114 MET A CA 1
ATOM 873 C C . MET A 1 114 ? 3.593 17.583 -6.215 1.00 75.62 114 MET A C 1
ATOM 875 O O . MET A 1 114 ? 3.555 18.624 -5.569 1.00 75.62 114 MET A O 1
ATOM 879 N N . SER A 1 115 ? 2.651 17.307 -7.120 1.00 66.38 115 SER A N 1
ATOM 880 C CA . SER A 1 115 ? 1.505 18.190 -7.401 1.00 66.38 115 SER A CA 1
ATOM 881 C C . SER A 1 115 ? 0.476 17.512 -8.312 1.00 66.38 115 SER A C 1
ATOM 883 O O . SER A 1 115 ? 0.819 16.571 -9.030 1.00 66.38 115 SER A O 1
ATOM 885 N N . GLY A 1 116 ? -0.764 18.018 -8.303 1.00 60.81 116 GLY A N 1
ATOM 886 C CA . GLY A 1 116 ? -1.885 17.526 -9.119 1.00 60.81 116 GLY A CA 1
ATOM 887 C C . GLY A 1 116 ? -2.666 16.392 -8.452 1.00 60.81 116 GLY A C 1
ATOM 888 O O . GLY A 1 116 ? -2.128 15.749 -7.563 1.00 60.81 116 GLY A O 1
ATOM 889 N N . ALA A 1 117 ? -3.924 16.176 -8.862 1.00 56.84 117 ALA A N 1
ATOM 890 C CA . ALA A 1 117 ? -4.803 15.131 -8.329 1.00 56.84 117 ALA A CA 1
ATOM 891 C C . ALA A 1 117 ? -4.393 13.757 -8.885 1.00 56.84 117 ALA A C 1
ATOM 893 O O . ALA A 1 117 ? -4.910 13.313 -9.913 1.00 56.84 117 ALA A O 1
ATOM 894 N N . GLY A 1 118 ? -3.397 13.140 -8.247 1.00 57.50 118 GLY A N 1
ATOM 895 C CA . GLY A 1 118 ? -2.968 11.776 -8.558 1.00 57.50 118 GLY A CA 1
ATOM 896 C C . GLY A 1 118 ? -4.084 10.767 -8.296 1.00 57.50 118 GLY A C 1
ATOM 897 O O . GLY A 1 118 ? -4.995 11.052 -7.518 1.00 57.50 118 GLY A O 1
ATOM 898 N N . GLN A 1 119 ? -4.032 9.626 -8.990 1.00 65.81 119 GLN A N 1
ATOM 899 C CA . GLN A 1 119 ? -4.945 8.511 -8.736 1.00 65.81 119 GLN A CA 1
ATOM 900 C C . GLN A 1 119 ? -4.328 7.488 -7.774 1.00 65.81 119 GLN A C 1
ATOM 902 O O . GLN A 1 119 ? -5.022 7.047 -6.861 1.00 65.81 119 GLN A O 1
ATOM 907 N N . GLN A 1 120 ? -3.064 7.076 -7.994 1.00 81.38 120 GLN A N 1
ATOM 908 C CA . GLN A 1 120 ? -2.377 6.043 -7.197 1.00 81.38 120 GLN A CA 1
ATOM 909 C C . GLN A 1 120 ? -0.836 6.175 -7.283 1.00 81.38 120 GLN A C 1
ATOM 911 O O . GLN A 1 120 ? -0.287 6.545 -8.324 1.00 81.38 120 GLN A O 1
ATOM 916 N N . PHE A 1 121 ? -0.104 5.810 -6.223 1.00 87.12 121 PHE A N 1
ATOM 917 C CA . PHE A 1 121 ? 1.338 5.536 -6.299 1.00 87.12 121 PHE A CA 1
ATOM 918 C C . PHE A 1 121 ? 1.642 4.299 -7.127 1.00 87.12 121 PHE A C 1
ATOM 920 O O . PHE A 1 121 ? 2.619 4.308 -7.866 1.00 87.12 121 PHE A O 1
ATOM 927 N N . ALA A 1 122 ? 0.874 3.223 -6.968 1.00 90.12 122 ALA A N 1
ATOM 928 C CA . ALA A 1 122 ? 1.156 1.987 -7.677 1.00 90.12 122 ALA A CA 1
ATOM 929 C C . ALA A 1 122 ? -0.113 1.208 -8.010 1.00 90.12 122 ALA A C 1
ATOM 931 O O . ALA A 1 122 ? -0.965 1.021 -7.143 1.00 90.12 122 ALA A O 1
ATOM 932 N N . SER A 1 123 ? -0.169 0.694 -9.237 1.00 92.06 123 SER A N 1
ATOM 933 C CA . SER A 1 123 ? -1.112 -0.341 -9.661 1.00 92.06 123 SER A CA 1
ATOM 934 C C . SER A 1 123 ? -0.332 -1.621 -9.948 1.00 92.06 123 SER A C 1
ATOM 936 O O . SER A 1 123 ? 0.567 -1.646 -10.793 1.00 92.06 123 SER A O 1
ATOM 938 N N . ILE A 1 124 ? -0.624 -2.675 -9.185 1.00 95.06 124 ILE A N 1
ATOM 939 C CA . ILE A 1 124 ? 0.090 -3.953 -9.206 1.00 95.06 124 ILE A CA 1
ATOM 940 C C . ILE A 1 124 ? -0.886 -5.063 -9.608 1.00 95.06 124 ILE A C 1
ATOM 942 O O . ILE A 1 124 ? -1.515 -5.709 -8.769 1.00 95.06 124 ILE A O 1
ATOM 946 N N . VAL A 1 125 ? -1.012 -5.282 -10.916 1.00 96.25 125 VAL A N 1
ATOM 947 C CA . VAL A 1 125 ? -1.771 -6.402 -11.510 1.00 96.25 125 VAL A CA 1
ATOM 948 C C . VAL A 1 125 ? -0.896 -7.656 -11.635 1.00 96.25 125 VAL A C 1
ATOM 950 O O . VAL A 1 125 ? -1.390 -8.782 -11.656 1.00 96.25 125 VAL A O 1
ATOM 953 N N . GLY A 1 126 ? 0.421 -7.469 -11.714 1.00 95.62 126 GLY A N 1
ATOM 954 C CA . GLY A 1 126 ? 1.409 -8.542 -11.765 1.00 95.62 126 GLY A CA 1
ATOM 955 C C . GLY A 1 126 ? 1.4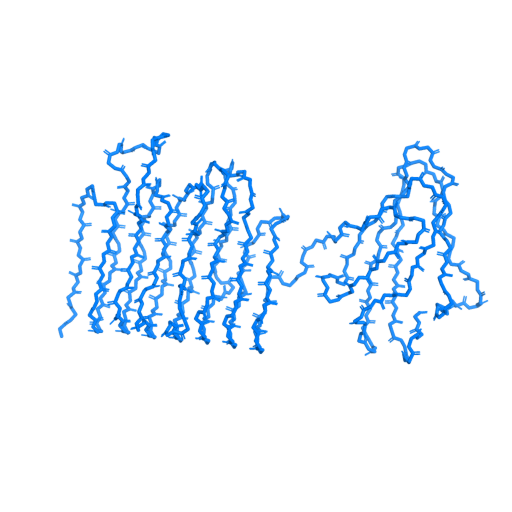66 -9.405 -10.498 1.00 95.62 126 GLY A C 1
ATOM 956 O O . GLY A 1 126 ? 1.014 -8.995 -9.433 1.00 95.62 126 GLY A O 1
ATOM 957 N N . ASN A 1 127 ? 2.084 -10.585 -10.595 1.00 97.06 127 ASN A N 1
ATOM 958 C CA . ASN A 1 127 ? 2.153 -11.574 -9.507 1.00 97.06 127 ASN A CA 1
ATOM 959 C C . ASN A 1 127 ? 3.579 -11.755 -8.967 1.00 97.06 127 ASN A C 1
ATOM 961 O O . ASN A 1 127 ? 4.545 -11.661 -9.722 1.00 97.06 127 ASN A O 1
ATOM 965 N N . TYR A 1 128 ? 3.741 -12.125 -7.696 1.00 97.94 128 TYR A N 1
ATOM 966 C CA . TYR A 1 128 ? 5.053 -12.428 -7.091 1.00 97.94 128 TYR A CA 1
ATOM 967 C C . TYR A 1 128 ? 6.082 -11.283 -7.155 1.00 97.94 128 TYR A C 1
ATOM 969 O O . TYR A 1 128 ? 7.289 -11.532 -7.161 1.00 97.94 128 TYR A O 1
ATOM 977 N N . ASN A 1 129 ? 5.643 -10.029 -7.236 1.00 98.31 129 ASN A N 1
ATOM 978 C CA . ASN A 1 129 ? 6.546 -8.882 -7.204 1.00 98.31 129 ASN A CA 1
ATOM 979 C C . ASN A 1 129 ? 6.873 -8.505 -5.756 1.00 98.31 129 ASN A C 1
ATOM 981 O O . ASN A 1 129 ? 6.060 -8.700 -4.853 1.00 98.31 129 ASN A O 1
ATOM 985 N N . ASP A 1 130 ? 8.073 -7.980 -5.523 1.00 97.88 130 ASP A N 1
ATOM 986 C CA . ASP A 1 130 ? 8.562 -7.657 -4.183 1.00 97.88 130 ASP A CA 1
ATOM 987 C C . ASP A 1 130 ? 8.985 -6.192 -4.089 1.00 97.88 130 ASP A C 1
ATOM 989 O O . ASP A 1 130 ? 10.032 -5.810 -4.605 1.00 97.88 130 ASP A O 1
ATOM 993 N N . PHE A 1 131 ? 8.168 -5.386 -3.419 1.00 96.69 131 PHE A N 1
ATOM 994 C CA . PHE A 1 131 ? 8.498 -4.042 -2.966 1.00 96.69 131 PHE A CA 1
ATOM 995 C C . PHE A 1 131 ? 8.890 -4.139 -1.494 1.00 96.69 131 PHE A C 1
ATOM 997 O O . PHE A 1 131 ? 8.031 -4.250 -0.612 1.00 96.69 131 PHE A O 1
ATOM 1004 N N . ASP A 1 132 ? 10.191 -4.145 -1.225 1.00 94.38 132 ASP A N 1
ATOM 1005 C CA . ASP A 1 132 ? 10.706 -4.328 0.128 1.00 94.38 132 ASP A CA 1
ATOM 1006 C C . ASP A 1 132 ? 10.665 -3.044 0.980 1.00 94.38 132 ASP A C 1
ATOM 1008 O O . ASP A 1 132 ? 10.230 -1.971 0.545 1.00 94.38 132 ASP A O 1
ATOM 1012 N N . ASP A 1 133 ? 11.149 -3.172 2.211 1.00 92.75 133 ASP A N 1
ATOM 1013 C CA . ASP A 1 133 ? 11.221 -2.128 3.231 1.00 92.75 133 ASP A CA 1
ATOM 1014 C C . ASP A 1 133 ? 12.338 -1.114 3.018 1.00 92.75 133 ASP A C 1
ATOM 1016 O O . ASP A 1 133 ? 12.489 -0.193 3.810 1.00 92.75 133 ASP A O 1
ATOM 1020 N N . SER A 1 134 ? 13.092 -1.195 1.930 1.00 95.12 134 SER A N 1
ATOM 1021 C CA . SER A 1 134 ? 14.017 -0.124 1.570 1.00 95.12 134 SER A CA 1
ATOM 1022 C C . SER A 1 134 ? 13.365 0.951 0.693 1.00 95.12 134 SER A C 1
ATOM 1024 O O . SER A 1 134 ? 13.893 2.060 0.608 1.00 95.12 134 SER A O 1
ATOM 1026 N N . ASN A 1 135 ? 12.186 0.687 0.112 1.00 94.81 135 ASN A N 1
ATOM 1027 C CA . ASN A 1 135 ? 11.462 1.676 -0.693 1.00 94.81 135 ASN A CA 1
ATOM 1028 C C . ASN A 1 135 ? 10.800 2.774 0.158 1.00 94.81 135 ASN A C 1
ATOM 1030 O O . ASN A 1 135 ? 10.398 2.560 1.308 1.00 94.81 135 ASN A O 1
ATOM 1034 N N . SER A 1 136 ? 10.651 3.951 -0.449 1.00 92.56 136 SER A N 1
ATOM 1035 C CA . SER A 1 136 ? 10.035 5.143 0.134 1.00 92.56 136 SER A CA 1
ATOM 1036 C C . SER A 1 136 ? 8.993 5.726 -0.820 1.00 92.56 136 SER A C 1
ATOM 1038 O O . SER A 1 136 ? 9.330 6.082 -1.949 1.00 92.56 136 SER A O 1
ATOM 1040 N N . PHE A 1 137 ? 7.745 5.847 -0.366 1.00 90.69 137 PHE A N 1
ATOM 1041 C CA . PHE A 1 137 ? 6.682 6.584 -1.051 1.00 90.69 137 PHE A CA 1
ATOM 1042 C C . PHE A 1 137 ? 6.350 7.832 -0.234 1.00 90.69 137 PHE A C 1
ATOM 1044 O O . PHE A 1 137 ? 5.987 7.741 0.940 1.00 90.69 137 PHE A O 1
ATOM 1051 N N . GLU A 1 138 ? 6.516 9.005 -0.834 1.00 89.25 138 GLU A N 1
ATOM 1052 C CA . GLU A 1 138 ? 6.455 10.298 -0.148 1.00 89.25 138 GLU A CA 1
ATOM 1053 C C . GLU A 1 138 ? 5.560 11.290 -0.897 1.00 89.25 138 GLU A C 1
ATOM 1055 O O . GLU A 1 138 ? 5.391 11.212 -2.113 1.00 89.25 138 GLU A O 1
ATOM 1060 N N . LEU A 1 139 ? 5.024 12.270 -0.170 1.00 85.31 139 LEU A N 1
ATOM 1061 C CA . LEU A 1 139 ? 4.311 13.411 -0.742 1.00 85.31 139 LEU A CA 1
ATOM 1062 C C . LEU A 1 139 ? 5.099 14.693 -0.476 1.00 85.31 139 LEU A C 1
ATOM 1064 O O . LEU A 1 139 ? 5.511 14.950 0.652 1.00 85.31 139 LEU A O 1
ATOM 1068 N N . ASP A 1 140 ? 5.263 15.505 -1.513 1.00 83.94 140 ASP A N 1
ATOM 1069 C CA . ASP A 1 140 ? 5.915 16.817 -1.482 1.00 83.94 140 ASP A CA 1
ATOM 1070 C C . ASP A 1 140 ? 4.981 17.849 -2.130 1.00 83.94 140 ASP A C 1
ATOM 1072 O O . ASP A 1 140 ? 5.257 18.380 -3.201 1.00 83.94 140 ASP A O 1
ATOM 1076 N N . GLY A 1 141 ? 3.808 18.051 -1.518 1.00 73.75 141 GLY A N 1
ATOM 1077 C CA . GLY A 1 141 ? 2.757 18.943 -2.031 1.00 73.75 141 GLY A CA 1
ATOM 1078 C C . GLY A 1 141 ? 1.746 18.293 -2.987 1.00 73.75 141 GLY A C 1
ATOM 1079 O O . GLY A 1 141 ? 0.825 18.971 -3.444 1.00 73.75 141 GLY A O 1
ATOM 1080 N N . GLY A 1 142 ? 1.875 16.989 -3.263 1.00 72.50 142 GLY A N 1
ATOM 1081 C CA . GLY A 1 142 ? 0.878 16.210 -4.001 1.00 72.50 142 GLY A CA 1
ATOM 1082 C C . GLY A 1 142 ? -0.487 16.215 -3.307 1.00 72.50 142 GLY A C 1
ATOM 1083 O O . GLY A 1 142 ? -0.582 15.979 -2.105 1.00 72.50 142 GLY A O 1
ATOM 1084 N N . THR A 1 143 ? -1.547 16.478 -4.071 1.00 69.50 143 THR A N 1
ATOM 1085 C CA . THR A 1 143 ? -2.945 16.386 -3.624 1.00 69.50 143 THR A CA 1
ATOM 1086 C C . THR A 1 143 ? -3.631 15.214 -4.345 1.00 69.50 143 THR A C 1
ATOM 1088 O O . THR A 1 143 ? -3.101 14.708 -5.328 1.00 69.50 143 THR A O 1
ATOM 1091 N N . GLY A 1 144 ? -4.772 14.716 -3.866 1.00 68.56 144 GLY A N 1
ATOM 1092 C CA . GLY A 1 144 ? -5.481 13.589 -4.501 1.00 68.56 144 GLY A CA 1
ATOM 1093 C C . GLY A 1 144 ? -5.182 12.216 -3.897 1.00 68.56 144 GLY A C 1
ATOM 1094 O O . GLY A 1 144 ? -4.592 12.122 -2.819 1.00 68.56 144 GLY A O 1
ATOM 1095 N N . ASP A 1 145 ? -5.630 11.175 -4.593 1.00 70.38 145 ASP A N 1
ATOM 1096 C CA . ASP A 1 145 ? -5.575 9.795 -4.129 1.00 70.38 145 ASP A CA 1
ATOM 1097 C C . ASP A 1 145 ? -4.168 9.265 -4.440 1.00 70.38 145 ASP A C 1
ATOM 1099 O O . ASP A 1 145 ? -3.754 9.119 -5.585 1.00 70.38 145 ASP A O 1
ATOM 1103 N N . TRP A 1 146 ? -3.353 9.083 -3.408 1.00 79.38 146 TRP A N 1
ATOM 1104 C CA . TRP A 1 146 ? -1.990 8.557 -3.532 1.00 79.38 146 TRP A CA 1
ATOM 1105 C C . TRP A 1 146 ? -1.944 7.156 -2.938 1.00 79.38 146 TRP A C 1
ATOM 1107 O O . TRP A 1 146 ? -1.124 6.837 -2.083 1.00 79.38 146 TRP A O 1
ATOM 1117 N N . ASP A 1 147 ? -2.888 6.340 -3.386 1.00 85.94 147 ASP A N 1
ATOM 1118 C CA . ASP A 1 147 ? -3.132 4.994 -2.889 1.00 85.94 147 ASP A CA 1
ATOM 1119 C C . ASP A 1 147 ? -2.296 3.956 -3.639 1.00 85.94 147 ASP A C 1
ATOM 1121 O O . ASP A 1 147 ? -1.613 4.251 -4.617 1.00 85.94 147 ASP A O 1
ATOM 1125 N N . VAL A 1 148 ? -2.341 2.710 -3.190 1.00 89.75 148 VAL A N 1
ATOM 1126 C CA . VAL A 1 148 ? -1.788 1.570 -3.923 1.00 89.75 148 VAL A CA 1
ATOM 1127 C C . VAL A 1 148 ? -2.898 0.564 -4.148 1.00 89.75 148 VAL A C 1
ATOM 1129 O O . VAL A 1 148 ? -3.614 0.217 -3.211 1.00 89.75 148 VAL A O 1
ATOM 1132 N N . VAL A 1 149 ? -3.032 0.074 -5.374 1.00 91.25 149 VAL A N 1
ATOM 1133 C CA . VAL A 1 149 ? -3.971 -0.995 -5.711 1.00 91.25 149 VAL A CA 1
ATOM 1134 C C . VAL A 1 149 ? -3.195 -2.228 -6.129 1.00 91.25 149 VAL A C 1
ATOM 1136 O O . VAL A 1 149 ? -2.336 -2.183 -7.006 1.00 91.25 149 VAL A O 1
ATOM 1139 N N . ILE A 1 150 ? -3.515 -3.348 -5.498 1.00 94.19 150 ILE A N 1
ATOM 1140 C CA . ILE A 1 150 ? -2.912 -4.646 -5.765 1.00 94.19 150 ILE A CA 1
ATOM 1141 C C . ILE A 1 150 ? -4.046 -5.588 -6.131 1.00 94.19 150 ILE A C 1
ATOM 1143 O O . ILE A 1 150 ? -4.959 -5.810 -5.343 1.00 94.19 150 ILE A O 1
ATOM 1147 N N . SER A 1 151 ? -3.998 -6.108 -7.351 1.00 95.69 151 SER A N 1
ATOM 1148 C CA . SER A 1 151 ? -4.973 -7.078 -7.863 1.00 95.69 151 SER A CA 1
ATOM 1149 C C . SER A 1 151 ? -4.333 -8.393 -8.296 1.00 95.69 151 SER A C 1
ATOM 1151 O O . SER A 1 151 ? -5.044 -9.374 -8.489 1.00 95.69 151 SER A O 1
ATOM 1153 N N . GLY A 1 152 ? -3.004 -8.429 -8.428 1.00 94.75 152 GLY A N 1
ATOM 1154 C CA . GLY A 1 152 ? -2.258 -9.669 -8.601 1.00 94.75 152 GLY A CA 1
ATOM 1155 C C . GLY A 1 152 ? -1.962 -10.374 -7.278 1.00 94.75 152 GLY A C 1
ATOM 1156 O O . GLY A 1 152 ? -2.050 -9.792 -6.195 1.00 94.75 152 GLY A O 1
ATOM 1157 N N . ASP A 1 153 ? -1.544 -11.627 -7.383 1.00 94.75 153 ASP A N 1
ATOM 1158 C CA . ASP A 1 153 ? -1.351 -12.554 -6.275 1.00 94.75 153 ASP A CA 1
ATOM 1159 C C . ASP A 1 153 ? 0.111 -12.642 -5.809 1.00 94.75 153 ASP A C 1
ATOM 1161 O O . ASP A 1 153 ? 1.069 -12.444 -6.568 1.00 94.75 153 ASP A O 1
ATOM 1165 N N . TYR A 1 154 ? 0.287 -13.039 -4.547 1.00 96.50 154 TYR A N 1
ATOM 1166 C CA . TYR A 1 154 ? 1.570 -13.357 -3.910 1.00 96.50 154 TYR A CA 1
ATOM 1167 C C . TYR A 1 154 ? 2.633 -12.250 -3.976 1.00 96.50 154 TYR A C 1
ATOM 1169 O O . TYR A 1 154 ? 3.835 -12.510 -3.862 1.00 96.50 154 TYR A O 1
ATOM 1177 N N . ASN A 1 155 ? 2.206 -11.006 -4.147 1.00 97.31 155 ASN A N 1
ATOM 1178 C CA . ASN A 1 155 ? 3.049 -9.830 -4.081 1.00 97.31 155 ASN A CA 1
ATOM 1179 C C . ASN A 1 155 ? 3.442 -9.519 -2.638 1.00 97.31 155 ASN A C 1
ATOM 1181 O O . ASN A 1 155 ? 2.748 -9.832 -1.671 1.00 97.31 155 ASN A O 1
ATOM 1185 N N . LYS A 1 156 ? 4.566 -8.836 -2.485 1.00 95.81 156 LYS A N 1
ATOM 1186 C CA . LYS A 1 156 ? 4.991 -8.249 -1.224 1.00 95.81 156 LYS A CA 1
ATOM 1187 C C . LYS A 1 156 ? 5.053 -6.744 -1.409 1.00 95.81 156 LYS A C 1
ATOM 1189 O O . LYS A 1 156 ? 5.752 -6.270 -2.297 1.00 95.81 156 LYS A O 1
ATOM 1194 N N . PHE A 1 157 ? 4.344 -6.004 -0.568 1.00 94.56 157 PHE A N 1
ATOM 1195 C CA . PHE A 1 157 ? 4.352 -4.547 -0.596 1.00 94.56 157 PHE A CA 1
ATOM 1196 C C . PHE A 1 157 ? 4.598 -4.002 0.803 1.00 94.56 157 PHE A C 1
ATOM 1198 O O . PHE A 1 157 ? 3.694 -3.941 1.635 1.00 94.56 157 PHE A O 1
ATOM 1205 N N . ARG A 1 158 ? 5.859 -3.690 1.102 1.00 92.62 158 ARG A N 1
ATOM 1206 C CA . ARG A 1 158 ? 6.342 -3.452 2.466 1.00 92.62 158 ARG A CA 1
ATOM 1207 C C . ARG A 1 158 ? 7.232 -2.206 2.588 1.00 92.62 158 ARG A C 1
ATOM 1209 O O . ARG A 1 158 ? 8.219 -2.301 3.303 1.00 92.62 158 ARG A O 1
ATOM 1216 N N . PRO A 1 159 ? 6.942 -1.066 1.931 1.00 91.88 159 PRO A N 1
ATOM 1217 C CA . PRO A 1 159 ? 7.832 0.092 1.963 1.00 91.88 159 PRO A CA 1
ATOM 1218 C C . PRO A 1 159 ? 8.037 0.637 3.380 1.00 91.88 159 PRO A C 1
ATOM 1220 O O . PRO A 1 159 ? 7.136 0.593 4.220 1.00 91.88 159 PRO A O 1
ATOM 1223 N N . ARG A 1 160 ? 9.216 1.216 3.633 1.00 89.62 160 ARG A N 1
ATOM 1224 C CA . ARG A 1 160 ? 9.538 1.857 4.919 1.00 89.62 160 ARG A CA 1
ATOM 1225 C C . ARG A 1 160 ? 8.768 3.146 5.134 1.00 89.62 160 ARG A C 1
ATOM 1227 O O . ARG A 1 160 ? 8.395 3.443 6.268 1.00 89.62 160 ARG A O 1
ATOM 1234 N N . VAL A 1 161 ? 8.572 3.922 4.073 1.00 87.50 161 VAL A N 1
ATOM 1235 C CA . VAL A 1 161 ? 7.801 5.166 4.123 1.00 87.50 161 VAL A CA 1
ATOM 1236 C C . VAL A 1 161 ? 6.592 5.020 3.219 1.00 87.50 161 VAL A C 1
ATOM 1238 O O . VAL A 1 161 ? 6.718 4.628 2.059 1.00 87.50 161 VAL A O 1
ATOM 1241 N N . PHE A 1 162 ? 5.432 5.336 3.778 1.00 86.62 162 PHE A N 1
ATOM 1242 C CA . PHE A 1 162 ? 4.165 5.417 3.075 1.00 86.62 162 PHE A CA 1
ATOM 1243 C C . PHE A 1 162 ? 3.384 6.592 3.677 1.00 86.62 162 PHE A C 1
ATOM 1245 O O . PHE A 1 162 ? 3.375 6.728 4.909 1.00 86.62 162 PHE A O 1
ATOM 1252 N N . PRO A 1 163 ? 2.795 7.488 2.870 1.00 78.69 163 PRO A N 1
ATOM 1253 C CA . PRO A 1 163 ? 2.241 8.722 3.399 1.00 78.69 163 PRO A CA 1
ATOM 1254 C C . PRO A 1 163 ? 0.975 8.467 4.216 1.00 78.69 163 PRO A C 1
ATOM 1256 O O . PRO A 1 163 ? 0.155 7.606 3.902 1.00 78.69 163 PRO A O 1
ATOM 1259 N N . SER A 1 164 ? 0.810 9.249 5.284 1.00 69.44 164 SER A N 1
ATOM 1260 C CA . SER A 1 164 ? -0.394 9.199 6.113 1.00 69.44 164 SER A CA 1
ATOM 1261 C C . SER A 1 164 ? -1.622 9.558 5.278 1.00 69.44 164 SER A C 1
ATOM 1263 O O . SER A 1 164 ? -1.642 10.600 4.632 1.00 69.44 164 SER A O 1
ATOM 1265 N N . GLY A 1 165 ? -2.655 8.719 5.340 1.00 68.31 165 GLY A N 1
ATOM 1266 C CA . GLY A 1 165 ? -3.906 8.916 4.604 1.00 68.31 165 GLY A CA 1
ATOM 1267 C C . GLY A 1 165 ? -3.995 8.123 3.301 1.00 68.31 165 GLY A C 1
ATOM 1268 O O . GLY A 1 165 ? -5.109 7.818 2.897 1.00 68.31 165 GLY A O 1
ATOM 1269 N N . ALA A 1 166 ? -2.866 7.701 2.725 1.00 76.38 166 ALA A N 1
ATOM 1270 C CA . ALA A 1 166 ? -2.867 6.761 1.613 1.00 76.38 166 ALA A CA 1
ATOM 1271 C C . ALA A 1 166 ? -3.337 5.370 2.069 1.00 76.38 166 ALA A C 1
ATOM 1273 O O . ALA A 1 166 ? -3.017 4.900 3.171 1.00 76.38 166 ALA A O 1
ATOM 1274 N N . VAL A 1 167 ? -4.096 4.705 1.210 1.00 81.81 167 VAL A N 1
ATOM 1275 C CA . VAL A 1 167 ? -4.661 3.373 1.421 1.00 81.81 167 VAL A CA 1
ATOM 1276 C C . VAL A 1 167 ? -3.972 2.374 0.496 1.00 81.81 167 VAL A C 1
ATOM 1278 O O . VAL A 1 167 ? -3.568 2.702 -0.615 1.00 81.81 167 VAL A O 1
ATOM 1281 N N . VAL A 1 168 ? -3.832 1.131 0.958 1.00 88.00 168 VAL A N 1
ATOM 1282 C CA . VAL A 1 168 ? -3.506 -0.002 0.086 1.00 88.00 168 VAL A CA 1
ATOM 1283 C C . VAL A 1 168 ? -4.774 -0.828 -0.074 1.00 88.00 168 VAL A C 1
ATOM 1285 O O . VAL A 1 168 ? -5.264 -1.391 0.903 1.00 88.00 168 VAL A O 1
ATOM 1288 N N . THR A 1 169 ? -5.321 -0.865 -1.285 1.00 89.75 169 THR A N 1
ATOM 1289 C CA . THR A 1 169 ? -6.428 -1.751 -1.646 1.00 89.75 169 THR A CA 1
ATOM 1290 C C . THR A 1 169 ? -5.846 -3.036 -2.205 1.00 89.75 169 THR A C 1
ATOM 1292 O O . THR A 1 169 ? -5.086 -3.002 -3.170 1.00 89.75 169 THR A O 1
ATOM 1295 N N . ASP A 1 170 ? -6.212 -4.162 -1.610 1.00 92.25 170 ASP A N 1
ATOM 1296 C CA . ASP A 1 170 ? -5.733 -5.479 -2.008 1.00 92.25 170 ASP A CA 1
ATOM 1297 C C . ASP A 1 170 ? -6.922 -6.384 -2.346 1.00 92.25 170 ASP A C 1
ATOM 1299 O O . ASP A 1 170 ? -7.774 -6.645 -1.496 1.00 92.25 170 ASP A O 1
ATOM 1303 N N . SER A 1 171 ? -6.999 -6.823 -3.601 1.00 91.19 171 SER A N 1
ATOM 1304 C CA . SER A 1 171 ? -7.967 -7.812 -4.085 1.00 91.19 171 SER A CA 1
ATOM 1305 C C . SER A 1 171 ? -7.314 -9.124 -4.529 1.00 91.19 171 SER A C 1
ATOM 1307 O O . SER A 1 171 ? -8.021 -10.024 -4.986 1.00 91.19 171 SER A O 1
ATOM 1309 N N . GLY A 1 172 ? -5.989 -9.241 -4.391 1.00 86.06 172 GLY A N 1
ATOM 1310 C CA . GLY A 1 172 ? -5.233 -10.440 -4.733 1.00 86.06 172 GLY A CA 1
ATOM 1311 C C . GLY A 1 172 ? -5.132 -11.438 -3.577 1.00 86.06 172 GLY A C 1
ATOM 1312 O O . GLY A 1 172 ? -5.473 -11.171 -2.425 1.00 86.06 172 GLY A O 1
ATOM 1313 N N . THR A 1 173 ? -4.644 -12.634 -3.884 1.00 90.00 173 THR A N 1
ATOM 1314 C CA . THR A 1 173 ? -4.493 -13.746 -2.943 1.00 90.00 173 THR A CA 1
ATOM 1315 C C . THR A 1 173 ? -3.050 -13.874 -2.470 1.00 90.00 173 THR A C 1
ATOM 1317 O O . THR A 1 173 ? -2.109 -13.842 -3.257 1.00 90.00 173 THR A O 1
ATOM 1320 N N . GLY A 1 174 ? -2.852 -14.095 -1.167 1.00 88.94 174 GLY A N 1
ATOM 1321 C CA . GLY A 1 174 ? -1.532 -14.425 -0.611 1.00 88.94 174 GLY A CA 1
ATOM 1322 C C . GLY A 1 174 ? -0.527 -13.268 -0.618 1.00 88.94 174 GLY A C 1
ATOM 1323 O O . GLY A 1 174 ? 0.674 -13.504 -0.472 1.00 88.94 174 GLY A O 1
ATOM 1324 N N . ASN A 1 175 ? -1.008 -12.038 -0.783 1.00 93.25 175 ASN A N 1
ATOM 1325 C CA . ASN A 1 175 ? -0.197 -10.834 -0.720 1.00 93.25 175 ASN A CA 1
ATOM 1326 C C . ASN A 1 175 ? 0.289 -10.559 0.715 1.00 93.25 175 ASN A C 1
ATOM 1328 O O . ASN A 1 175 ? -0.404 -10.817 1.699 1.00 93.25 175 ASN A O 1
ATOM 1332 N N . ASN A 1 176 ? 1.506 -10.032 0.844 1.00 92.25 176 ASN A N 1
ATOM 1333 C CA . ASN A 1 176 ? 2.094 -9.616 2.116 1.00 92.25 176 ASN A CA 1
ATOM 1334 C C . ASN A 1 176 ? 2.265 -8.096 2.132 1.00 92.25 176 ASN A C 1
ATOM 1336 O O . ASN A 1 176 ? 3.239 -7.551 1.599 1.00 92.25 176 ASN A O 1
ATOM 1340 N N . ILE A 1 177 ? 1.298 -7.426 2.750 1.00 90.88 177 ILE A N 1
ATOM 1341 C CA . ILE A 1 177 ? 1.195 -5.972 2.789 1.00 90.88 177 ILE A CA 1
ATOM 1342 C C . ILE A 1 177 ? 1.780 -5.451 4.108 1.00 90.88 177 ILE A C 1
ATOM 1344 O O . ILE A 1 177 ? 1.126 -5.384 5.147 1.00 90.88 177 ILE A O 1
ATOM 1348 N N . GLY A 1 178 ? 3.059 -5.089 4.065 1.00 82.75 178 GLY A N 1
ATOM 1349 C CA . GLY A 1 178 ? 3.865 -4.651 5.207 1.00 82.75 178 GLY A CA 1
ATOM 1350 C C . GLY A 1 178 ? 3.843 -3.148 5.467 1.00 82.75 178 GLY A C 1
ATOM 1351 O O . GLY A 1 178 ? 4.577 -2.690 6.338 1.00 82.75 178 GLY A O 1
ATOM 1352 N N . VAL A 1 179 ? 2.983 -2.379 4.786 1.00 70.94 179 VAL A N 1
ATOM 1353 C CA . VAL A 1 179 ? 2.642 -1.015 5.248 1.00 70.94 179 VAL A CA 1
ATOM 1354 C C . VAL A 1 179 ? 1.926 -1.027 6.602 1.00 70.94 179 VAL A C 1
ATOM 1356 O O . VAL A 1 179 ? 1.797 0.019 7.237 1.00 70.94 179 VAL A O 1
ATOM 1359 N N . GLY A 1 180 ? 1.500 -2.214 7.059 1.00 55.00 180 GLY A N 1
ATOM 1360 C CA . GLY A 1 180 ? 1.299 -2.544 8.463 1.00 55.00 180 GLY A CA 1
ATOM 1361 C C . GLY A 1 180 ? 0.505 -1.501 9.231 1.00 55.00 180 GLY A C 1
ATOM 1362 O O . GLY A 1 180 ? 0.994 -1.030 10.247 1.00 55.00 180 GLY A O 1
ATOM 1363 N N . LEU A 1 181 ? -0.678 -1.125 8.731 1.00 52.03 181 LEU A N 1
ATOM 1364 C CA . LEU A 1 181 ? -1.760 -0.511 9.512 1.00 52.03 181 LEU A CA 1
ATOM 1365 C C . LEU A 1 181 ? -1.280 0.612 10.449 1.00 52.03 181 LEU A C 1
ATOM 1367 O O . LEU A 1 181 ? -1.686 0.702 11.609 1.00 52.03 181 LEU A O 1
ATOM 1371 N N . ARG A 1 182 ? -0.351 1.442 9.965 1.00 54.34 182 ARG A N 1
ATOM 1372 C CA . ARG A 1 182 ? 0.187 2.564 10.730 1.00 54.34 182 ARG A CA 1
ATOM 1373 C C . ARG A 1 182 ? -0.830 3.702 10.683 1.00 54.34 182 ARG A C 1
ATOM 1375 O O . ARG A 1 182 ? -1.253 4.117 9.609 1.00 54.34 182 ARG A O 1
ATOM 1382 N N . GLY A 1 183 ? -1.213 4.198 11.856 1.00 62.06 183 GLY A N 1
ATOM 1383 C CA . GLY A 1 183 ? -2.204 5.265 12.014 1.00 62.06 183 GLY A CA 1
ATOM 1384 C C . GLY A 1 183 ? -3.567 4.772 12.507 1.00 62.06 183 GLY A C 1
ATOM 1385 O O . GLY A 1 183 ? -3.773 3.586 12.753 1.00 62.06 183 GLY A O 1
ATOM 1386 N N . LEU A 1 184 ? -4.485 5.717 12.694 1.00 77.12 184 LEU A N 1
ATOM 1387 C CA . LEU A 1 184 ? -5.850 5.477 13.158 1.00 77.12 184 LEU A CA 1
ATOM 1388 C C . LEU A 1 184 ? -6.773 5.356 11.938 1.00 77.12 184 LEU A C 1
ATOM 1390 O O . LEU A 1 184 ? -6.675 6.151 11.004 1.00 77.12 184 LEU A O 1
ATOM 1394 N N . GLN A 1 185 ? -7.651 4.356 11.888 1.00 84.56 185 GLN A N 1
ATOM 1395 C CA . GLN A 1 185 ? -8.825 4.407 11.009 1.00 84.56 185 GLN A CA 1
ATOM 1396 C C . GLN A 1 185 ? -9.845 5.383 11.596 1.00 84.56 185 GLN A C 1
ATOM 1398 O O . GLN A 1 185 ? -10.311 5.155 12.705 1.00 84.56 185 GLN A O 1
ATOM 1403 N N . ALA A 1 186 ? -10.234 6.420 10.857 1.00 86.00 186 ALA A N 1
ATOM 1404 C CA . ALA A 1 186 ? -11.353 7.266 11.258 1.00 86.00 186 ALA A CA 1
ATOM 1405 C C . ALA A 1 186 ? -12.675 6.517 11.022 1.00 86.00 186 ALA A C 1
ATOM 1407 O O . ALA A 1 186 ? -13.031 6.221 9.881 1.00 86.00 186 ALA A O 1
ATOM 1408 N N . LEU A 1 187 ? -13.394 6.189 12.094 1.00 93.06 187 LEU A N 1
ATOM 1409 C CA . LEU A 1 187 ? -14.726 5.596 12.019 1.00 93.06 187 LEU A CA 1
ATOM 1410 C C . LEU A 1 187 ? -15.780 6.695 11.883 1.00 93.06 187 LEU A C 1
ATOM 1412 O O . LEU A 1 187 ? -15.658 7.779 12.457 1.00 93.06 187 LEU A O 1
ATOM 1416 N N . ALA A 1 188 ? -16.847 6.395 11.147 1.00 90.88 188 ALA A N 1
ATOM 1417 C CA . ALA A 1 188 ? -17.980 7.298 11.026 1.00 90.88 188 ALA A CA 1
ATOM 1418 C C . ALA A 1 188 ? -18.767 7.379 12.345 1.00 90.88 188 ALA A C 1
ATOM 1420 O O . ALA A 1 188 ? -19.074 6.359 12.968 1.00 90.88 188 ALA A O 1
ATOM 1421 N N . ASP A 1 189 ? -19.161 8.595 12.725 1.00 96.31 189 ASP A N 1
ATOM 1422 C CA . ASP A 1 189 ? -20.023 8.870 13.879 1.00 96.31 189 ASP A CA 1
ATOM 1423 C C . ASP A 1 189 ? -21.497 8.527 13.580 1.00 96.31 189 ASP A C 1
ATOM 1425 O O . ASP A 1 189 ? -22.372 9.386 13.451 1.00 96.31 189 ASP A O 1
ATOM 1429 N N . GLY A 1 190 ? -21.774 7.236 13.414 1.00 94.19 190 GLY A N 1
ATOM 1430 C CA . GLY A 1 190 ? -23.126 6.702 13.268 1.00 94.19 190 GLY A CA 1
ATOM 1431 C C . GLY A 1 190 ? -23.798 6.466 14.621 1.00 94.19 190 GLY A C 1
ATOM 1432 O O . GLY A 1 190 ? -23.133 6.254 15.630 1.00 94.19 190 GLY A O 1
ATOM 1433 N N . ALA A 1 191 ? -25.138 6.414 14.650 1.00 97.12 191 ALA A N 1
ATOM 1434 C CA . ALA A 1 191 ? -25.879 5.965 15.841 1.00 97.12 191 ALA A CA 1
ATOM 1435 C C . ALA A 1 191 ? -25.381 4.593 16.345 1.00 97.12 191 ALA A C 1
ATOM 1437 O O . ALA A 1 191 ? -25.305 4.356 17.550 1.00 97.12 191 ALA A O 1
ATOM 1438 N N . THR A 1 192 ? -24.992 3.728 15.405 1.00 97.81 192 THR A N 1
ATOM 1439 C CA . THR A 1 192 ? -24.166 2.542 15.634 1.00 97.81 192 THR A CA 1
ATOM 1440 C C . THR A 1 192 ? -22.855 2.698 14.865 1.00 97.81 192 THR A C 1
ATOM 1442 O O . THR A 1 192 ? -22.873 2.909 13.653 1.00 97.81 192 THR A O 1
ATOM 1445 N N . ILE A 1 193 ? -21.729 2.606 15.565 1.00 98.38 193 ILE A N 1
ATOM 1446 C CA . ILE A 1 193 ? -20.379 2.709 15.010 1.00 98.38 193 ILE A CA 1
ATOM 1447 C C . ILE A 1 193 ? -19.942 1.305 14.595 1.00 98.38 193 ILE A C 1
ATOM 1449 O O . ILE A 1 193 ? -19.883 0.405 15.431 1.00 98.38 193 ILE A O 1
ATOM 1453 N N . SER A 1 194 ? -19.657 1.122 13.308 1.00 95.56 194 SER A N 1
ATOM 1454 C CA . SER A 1 194 ? -19.143 -0.140 12.759 1.00 95.56 194 SER A CA 1
ATOM 1455 C C . SER A 1 194 ? -17.624 -0.085 12.659 1.00 95.56 194 SER A C 1
ATOM 1457 O O . SER A 1 194 ? -17.077 0.947 12.275 1.00 95.56 194 SER A O 1
ATOM 1459 N N . TRP A 1 195 ? -16.952 -1.190 12.979 1.00 94.00 195 TRP A N 1
ATOM 1460 C CA . TRP A 1 195 ? -15.497 -1.295 12.915 1.00 94.00 195 TRP A CA 1
ATOM 1461 C C . TRP A 1 195 ? -15.087 -2.621 12.282 1.00 94.00 195 TRP A C 1
ATOM 1463 O O . TRP A 1 195 ? -15.300 -3.683 12.863 1.00 94.00 195 TRP A O 1
ATOM 1473 N N . ASP A 1 196 ? -14.494 -2.547 11.094 1.00 87.50 196 ASP A N 1
ATOM 1474 C CA . ASP A 1 196 ? -13.921 -3.708 10.424 1.00 87.50 196 ASP A CA 1
ATOM 1475 C C . ASP A 1 196 ? -12.420 -3.805 10.705 1.00 87.50 196 ASP A C 1
ATOM 1477 O O . ASP A 1 196 ? -11.620 -3.034 10.167 1.00 87.50 196 ASP A O 1
ATOM 1481 N N . VAL A 1 197 ? -12.016 -4.736 11.573 1.00 86.31 197 VAL A N 1
ATOM 1482 C CA . VAL A 1 197 ? -10.624 -4.793 12.046 1.00 86.31 197 VAL A CA 1
ATOM 1483 C C . VAL A 1 197 ? -9.658 -5.340 11.000 1.00 86.31 197 VAL A C 1
ATOM 1485 O O . VAL A 1 197 ? -8.453 -5.126 11.145 1.00 86.31 197 VAL A O 1
ATOM 1488 N N . SER A 1 198 ? -10.158 -5.969 9.925 1.00 76.31 198 SER A N 1
ATOM 1489 C CA . SER A 1 198 ? -9.318 -6.276 8.762 1.00 76.31 198 SER A CA 1
ATOM 1490 C C . SER A 1 198 ? -8.878 -5.025 8.008 1.00 76.31 198 SER A C 1
ATOM 1492 O O . SER A 1 198 ? -7.841 -5.062 7.353 1.00 76.31 198 SER A O 1
ATOM 1494 N N . GLN A 1 199 ? -9.610 -3.908 8.126 1.00 75.44 199 GLN A N 1
ATOM 1495 C CA . GLN A 1 199 ? -9.188 -2.640 7.533 1.00 75.44 199 GLN A CA 1
ATOM 1496 C C . GLN A 1 199 ? -8.083 -1.987 8.355 1.00 75.44 199 GLN A C 1
ATOM 1498 O O . GLN A 1 199 ? -7.033 -1.685 7.795 1.00 75.44 199 GLN A O 1
ATOM 1503 N N . ARG A 1 200 ? -8.297 -1.772 9.668 1.00 80.12 200 ARG A N 1
ATOM 1504 C CA . ARG A 1 200 ? -7.239 -1.434 10.641 1.00 80.12 200 ARG A CA 1
ATOM 1505 C C . ARG A 1 200 ? -7.571 -1.929 12.061 1.00 80.12 200 ARG A C 1
ATOM 1507 O O . ARG A 1 200 ? -8.643 -1.621 12.579 1.00 80.12 200 ARG A O 1
ATOM 1514 N N . PRO A 1 201 ? -6.614 -2.555 12.779 1.00 87.38 201 PRO A N 1
ATOM 1515 C CA . PRO A 1 201 ? -6.761 -2.968 14.173 1.00 87.38 201 PRO A CA 1
ATOM 1516 C C . PRO A 1 201 ? -6.657 -1.796 15.154 1.00 87.38 201 PRO A C 1
ATOM 1518 O O . PRO A 1 201 ? -6.762 -1.983 16.364 1.00 87.38 201 PRO A O 1
ATOM 1521 N N . THR A 1 202 ? -6.367 -0.587 14.666 1.00 90.06 202 THR A N 1
ATOM 1522 C CA . THR A 1 202 ? -6.304 0.640 15.464 1.00 90.06 202 THR A CA 1
ATOM 1523 C C . THR A 1 202 ? -7.153 1.718 14.795 1.00 90.06 202 THR A C 1
ATOM 1525 O O . THR A 1 202 ? -6.914 2.068 13.639 1.00 90.06 202 THR A O 1
ATOM 1528 N N . ALA A 1 203 ? -8.144 2.235 15.514 1.00 92.31 203 ALA A N 1
ATOM 1529 C CA . ALA A 1 203 ? -9.146 3.160 14.996 1.00 92.31 203 ALA A CA 1
ATOM 1530 C C . ALA A 1 203 ? -9.365 4.358 15.931 1.00 92.31 203 ALA A C 1
ATOM 1532 O O . ALA A 1 203 ? -8.954 4.333 17.091 1.00 92.31 203 ALA A O 1
ATOM 1533 N N . GLU A 1 204 ? -10.018 5.402 15.430 1.00 95.25 204 GLU A N 1
ATOM 1534 C CA . GLU A 1 204 ? -10.523 6.520 16.217 1.00 95.25 204 GLU A CA 1
ATOM 1535 C C . GLU A 1 204 ? -11.931 6.930 15.793 1.00 95.25 204 GLU A C 1
ATOM 1537 O O . GLU A 1 204 ? -12.324 6.767 14.640 1.00 95.25 204 GLU A O 1
ATOM 1542 N N . VAL A 1 205 ? -12.690 7.488 16.731 1.00 97.31 205 VAL A N 1
ATOM 1543 C CA . VAL A 1 205 ? -14.012 8.062 16.474 1.00 97.31 205 VAL A CA 1
ATOM 1544 C C . VAL A 1 205 ? -14.219 9.291 17.349 1.00 97.31 205 VAL A C 1
ATOM 1546 O O . VAL A 1 205 ? -13.894 9.266 18.536 1.00 97.31 205 VAL A O 1
ATOM 1549 N N . THR A 1 206 ? -14.781 10.355 16.780 1.00 97.06 206 THR A N 1
ATOM 1550 C CA . THR A 1 206 ? -15.253 11.520 17.540 1.00 97.06 206 THR A CA 1
ATOM 1551 C C . THR A 1 206 ? -16.762 11.420 17.694 1.00 97.06 206 THR A C 1
ATOM 1553 O O . THR A 1 206 ? -17.483 11.407 16.701 1.00 97.06 206 THR A O 1
ATOM 1556 N N . LEU A 1 207 ? -17.242 11.340 18.932 1.00 98.06 207 LEU A N 1
ATOM 1557 C CA . LEU A 1 207 ? -18.662 11.205 19.234 1.00 98.06 207 LEU A CA 1
ATOM 1558 C C . LEU A 1 207 ? -19.364 12.559 19.095 1.00 98.06 207 LEU A C 1
ATOM 1560 O O . LEU A 1 207 ? -19.111 13.463 19.888 1.00 98.06 207 LEU A O 1
ATOM 1564 N N . GLY A 1 208 ? -20.287 12.679 18.140 1.00 95.75 208 GLY A N 1
ATOM 1565 C CA . GLY A 1 208 ? -21.203 13.821 18.001 1.00 95.75 208 GLY A CA 1
ATOM 1566 C C . GLY A 1 208 ? -22.552 13.619 18.707 1.00 95.75 208 GLY A C 1
ATOM 1567 O O . GLY A 1 208 ? -23.427 14.484 18.679 1.00 95.75 208 GLY A O 1
ATOM 1568 N N . GLY A 1 209 ? -22.751 12.464 19.345 1.00 96.94 209 GLY A N 1
ATOM 1569 C CA . GLY A 1 209 ? -23.970 12.095 20.059 1.00 96.94 209 GLY A CA 1
ATOM 1570 C C . GLY A 1 209 ? -23.759 10.862 20.936 1.00 96.94 209 GLY A C 1
ATOM 1571 O O . GLY A 1 209 ? -22.654 10.337 21.023 1.00 96.94 209 GLY A O 1
ATOM 1572 N N . ASN A 1 210 ? -24.821 10.381 21.582 1.00 97.69 210 ASN A N 1
ATOM 1573 C CA . ASN A 1 210 ? -24.779 9.104 22.301 1.00 97.69 210 ASN A CA 1
ATOM 1574 C C . ASN A 1 210 ? -24.803 7.956 21.290 1.00 97.69 210 ASN A C 1
ATOM 1576 O O . ASN A 1 210 ? -25.761 7.846 20.517 1.00 97.69 210 ASN A O 1
ATOM 1580 N N . ARG A 1 211 ? -23.743 7.143 21.260 1.00 98.25 211 ARG A N 1
ATOM 1581 C CA . ARG A 1 211 ? -23.532 6.112 20.231 1.00 98.25 211 ARG A CA 1
ATOM 1582 C C . ARG A 1 211 ? -23.464 4.717 20.830 1.00 98.25 211 ARG A C 1
ATOM 1584 O O . ARG A 1 211 ? -23.243 4.553 22.026 1.00 98.25 211 ARG A O 1
ATOM 1591 N N . THR A 1 212 ? -23.628 3.713 19.976 1.00 98.12 212 THR A N 1
ATOM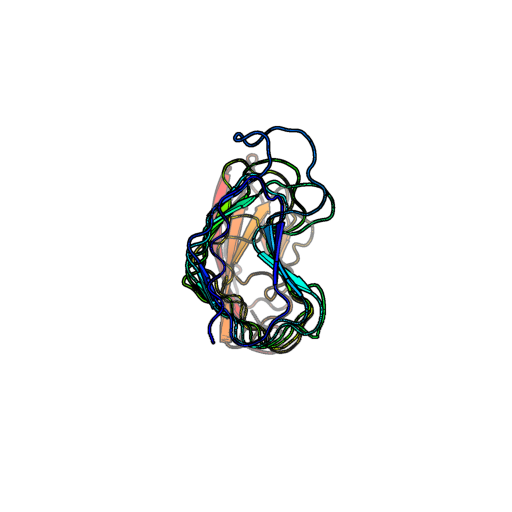 1592 C CA . THR A 1 212 ? -23.356 2.308 20.302 1.00 98.12 212 THR A CA 1
ATOM 1593 C C . THR A 1 212 ? -22.193 1.803 19.458 1.00 98.12 212 THR A C 1
ATOM 1595 O O . THR A 1 212 ? -22.214 1.977 18.243 1.00 98.12 212 THR A O 1
ATOM 1598 N N . LEU A 1 213 ? -21.199 1.160 20.065 1.00 98.06 213 LEU A N 1
ATOM 1599 C CA . LEU A 1 213 ? -20.149 0.440 19.349 1.00 98.06 213 LEU A CA 1
ATOM 1600 C C . LEU A 1 213 ? -20.655 -0.958 18.971 1.00 98.06 213 LEU A C 1
ATOM 1602 O O . LEU A 1 213 ? -21.018 -1.745 19.851 1.00 98.06 213 LEU A O 1
ATOM 1606 N N . ALA A 1 214 ? -20.710 -1.257 17.672 1.00 96.75 214 ALA A N 1
ATOM 1607 C CA . ALA A 1 214 ? -21.001 -2.601 17.183 1.00 96.75 214 ALA A CA 1
ATOM 1608 C C . ALA A 1 214 ? -19.837 -3.554 17.479 1.00 96.75 214 ALA A C 1
ATOM 1610 O O . ALA A 1 214 ? -18.705 -3.114 17.669 1.00 96.75 214 ALA A O 1
ATOM 1611 N N . LEU A 1 215 ? -20.108 -4.862 17.466 1.00 94.44 215 LEU A N 1
ATOM 1612 C CA . LEU A 1 215 ? -19.031 -5.846 17.506 1.00 94.44 215 LEU A CA 1
ATOM 1613 C C . LEU A 1 215 ? -18.086 -5.643 16.313 1.00 94.44 215 LEU A C 1
ATOM 1615 O O . LEU A 1 215 ? -18.578 -5.468 15.192 1.00 94.44 215 LEU A O 1
ATOM 1619 N N . PRO A 1 216 ? -16.758 -5.695 16.517 1.00 94.19 216 PRO A N 1
ATOM 1620 C CA . PRO A 1 216 ? -15.826 -5.586 15.412 1.00 94.19 216 PRO A CA 1
ATOM 1621 C C . PRO A 1 216 ? -15.973 -6.780 14.459 1.00 94.19 216 PRO A C 1
ATOM 1623 O O . PRO A 1 216 ? -16.101 -7.926 14.899 1.00 94.19 216 PRO A O 1
ATOM 1626 N N . THR A 1 217 ? -15.947 -6.532 13.151 1.00 91.06 217 THR A N 1
ATOM 1627 C CA . THR A 1 217 ? -15.972 -7.592 12.129 1.00 91.06 217 THR A CA 1
ATOM 1628 C C . THR A 1 217 ? -14.562 -8.041 11.768 1.00 91.06 217 THR A C 1
ATOM 1630 O O . THR A 1 217 ? -13.605 -7.310 12.001 1.00 91.06 217 THR A O 1
ATOM 1633 N N . ALA A 1 218 ? -14.434 -9.257 11.220 1.00 88.19 218 ALA A N 1
ATOM 1634 C CA . ALA A 1 218 ? -13.155 -9.871 10.834 1.00 88.19 218 ALA A CA 1
ATOM 1635 C C . ALA A 1 218 ? -12.130 -10.014 11.980 1.00 88.19 218 ALA A C 1
ATOM 1637 O O . ALA A 1 218 ? -10.925 -10.111 11.748 1.00 88.19 218 ALA A O 1
ATOM 1638 N N . ALA A 1 219 ? -12.607 -10.051 13.227 1.00 88.69 219 ALA A N 1
ATOM 1639 C CA . ALA A 1 219 ? -11.755 -10.255 14.386 1.00 88.69 219 ALA A CA 1
ATOM 1640 C C . ALA A 1 219 ? -11.178 -11.678 14.446 1.00 88.69 219 ALA A C 1
ATOM 1642 O O . ALA A 1 219 ? -11.866 -12.666 14.185 1.00 88.69 219 ALA A O 1
ATOM 1643 N N . VAL A 1 220 ? -9.913 -11.769 14.844 1.00 88.56 220 VAL A N 1
ATOM 1644 C CA . VAL A 1 220 ? -9.140 -12.999 14.998 1.00 88.56 220 VAL A CA 1
ATOM 1645 C C . VAL A 1 220 ? -8.973 -13.268 16.487 1.00 88.56 220 VAL A C 1
ATOM 1647 O O . VAL A 1 220 ? -8.498 -12.416 17.235 1.00 88.56 220 VAL A O 1
ATOM 1650 N N . VAL A 1 221 ? -9.379 -14.457 16.930 1.00 90.12 221 VAL A N 1
ATOM 1651 C CA . VAL A 1 221 ? -9.282 -14.861 18.340 1.00 90.12 221 VAL A CA 1
ATOM 1652 C C . VAL A 1 221 ? -7.828 -14.789 18.817 1.00 90.12 221 VAL A C 1
ATOM 1654 O O . VAL A 1 221 ? -6.935 -15.326 18.167 1.00 90.12 221 VAL A O 1
ATOM 1657 N N . GLY A 1 222 ? -7.612 -14.159 19.971 1.00 88.00 222 GLY A N 1
ATOM 1658 C CA . GLY A 1 222 ? -6.297 -13.929 20.571 1.00 88.00 222 GLY A CA 1
ATOM 1659 C C . GLY A 1 222 ? -5.684 -12.567 20.239 1.00 88.00 222 GLY A C 1
ATOM 1660 O O . GLY A 1 222 ? -4.769 -12.139 20.941 1.00 88.00 222 GLY A O 1
ATOM 1661 N N . GLU A 1 223 ? -6.204 -11.855 19.236 1.00 90.12 223 GLU A N 1
ATOM 1662 C CA . GLU A 1 223 ? -5.724 -10.520 18.875 1.00 90.12 223 GLU A CA 1
ATOM 1663 C C . GLU A 1 223 ? -6.349 -9.418 19.736 1.00 90.12 223 GLU A C 1
ATOM 1665 O O . GLU A 1 223 ? -7.466 -9.541 20.251 1.00 90.12 223 GLU A O 1
ATOM 1670 N N . THR A 1 224 ? -5.613 -8.311 19.875 1.00 92.50 224 THR A N 1
ATOM 1671 C CA . THR A 1 224 ? -6.069 -7.103 20.577 1.00 92.50 224 THR A CA 1
ATOM 1672 C C . THR A 1 224 ? -6.126 -5.911 19.635 1.00 92.50 224 THR A C 1
ATOM 1674 O O . THR A 1 224 ? -5.149 -5.552 18.978 1.00 92.50 224 THR A O 1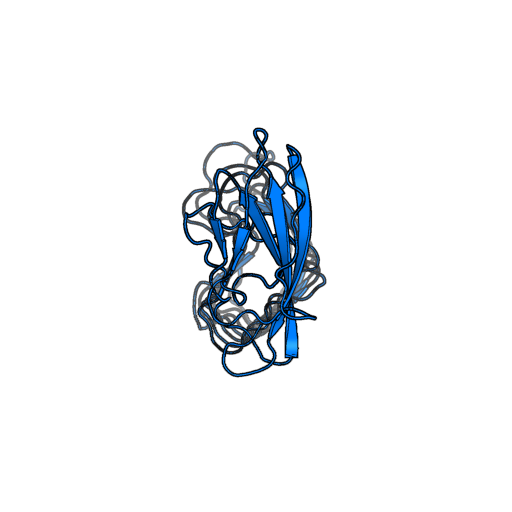
ATOM 1677 N N . TYR A 1 225 ? -7.273 -5.249 19.641 1.00 93.19 225 TYR A N 1
ATOM 1678 C CA . TYR A 1 225 ? -7.585 -4.071 18.853 1.00 93.19 225 TYR A CA 1
ATOM 1679 C C . TYR A 1 225 ? -7.650 -2.834 19.746 1.00 93.19 225 TYR A C 1
ATOM 1681 O O . TYR A 1 225 ? -7.902 -2.927 20.949 1.00 93.19 225 TYR A O 1
ATOM 1689 N N . ARG A 1 226 ? -7.411 -1.657 19.165 1.00 94.69 226 ARG A N 1
ATOM 1690 C CA . ARG A 1 226 ? -7.330 -0.389 19.902 1.00 94.69 226 ARG A CA 1
ATOM 1691 C C . ARG A 1 226 ? -8.257 0.654 19.291 1.00 94.69 226 ARG A C 1
ATOM 1693 O O . ARG A 1 226 ? -8.156 0.936 18.102 1.00 94.69 226 ARG A O 1
ATOM 1700 N N . LEU A 1 227 ? -9.103 1.271 20.104 1.00 97.12 227 LEU A N 1
ATOM 1701 C CA . LEU A 1 227 ? -10.007 2.337 19.680 1.00 97.12 227 LEU A CA 1
ATOM 1702 C C . LEU A 1 227 ? -9.757 3.596 20.510 1.00 97.12 227 LEU A C 1
ATOM 1704 O O . LEU A 1 227 ? -9.857 3.561 21.734 1.00 97.12 227 LEU A O 1
ATOM 1708 N N . LEU A 1 228 ? -9.459 4.708 19.844 1.00 97.00 228 LEU A N 1
ATOM 1709 C CA . LEU A 1 228 ? -9.403 6.030 20.452 1.00 97.00 228 LEU A CA 1
ATOM 1710 C C . LEU A 1 228 ? -10.774 6.701 20.336 1.00 97.00 228 LEU A C 1
ATOM 1712 O O . LEU A 1 228 ? -11.198 7.093 19.251 1.00 97.00 228 LEU A O 1
ATOM 1716 N N . VAL A 1 229 ? -11.471 6.847 21.454 1.00 97.88 229 VAL A N 1
ATOM 1717 C CA . VAL A 1 229 ? -12.784 7.499 21.503 1.00 97.88 229 VAL A CA 1
ATOM 1718 C C . VAL A 1 229 ? -12.586 8.942 21.936 1.00 97.88 229 VAL A C 1
ATOM 1720 O O . VAL A 1 229 ? -12.042 9.182 23.008 1.00 97.88 229 VAL A O 1
ATOM 1723 N N . ARG A 1 230 ? -13.017 9.904 21.120 1.00 97.75 230 ARG A N 1
ATOM 1724 C CA . ARG A 1 230 ? -12.922 11.345 21.393 1.00 97.75 230 ARG A CA 1
ATOM 1725 C C . ARG A 1 230 ? -14.307 11.936 21.637 1.00 97.75 230 ARG A C 1
ATOM 1727 O O . ARG A 1 230 ? -15.261 11.597 20.941 1.00 97.75 230 ARG A O 1
ATOM 1734 N N . GLN A 1 231 ? -14.413 12.855 22.588 1.00 98.12 231 GLN A N 1
ATOM 1735 C CA . GLN A 1 231 ? -15.579 13.728 22.721 1.00 98.12 231 GLN A CA 1
ATOM 1736 C C . GLN A 1 231 ? -15.517 14.832 21.661 1.00 98.12 231 GLN A C 1
ATOM 1738 O O . GLN A 1 231 ? -14.437 15.359 21.377 1.00 98.12 231 GLN A O 1
ATOM 1743 N N . ASP A 1 232 ? -16.673 15.218 21.122 1.00 93.50 232 ASP A N 1
ATOM 1744 C CA . ASP A 1 232 ? -16.809 16.489 20.414 1.00 93.50 232 ASP A CA 1
ATOM 1745 C C . ASP A 1 232 ? -16.551 17.687 21.356 1.00 93.50 232 ASP A C 1
ATOM 1747 O O . ASP A 1 232 ? -16.248 17.552 22.549 1.00 93.50 232 ASP A O 1
ATOM 1751 N N . GLU A 1 233 ? -16.647 18.899 20.814 1.00 92.06 233 GLU A N 1
ATOM 1752 C CA . GLU A 1 233 ? -16.462 20.128 21.592 1.00 92.06 233 GLU A CA 1
ATOM 1753 C C . GLU A 1 233 ? -17.626 20.414 22.562 1.00 92.06 233 GLU A C 1
ATOM 1755 O O . GLU A 1 233 ? -17.494 21.268 23.437 1.00 92.06 233 GLU A O 1
ATOM 1760 N N . VAL A 1 234 ? -18.751 19.694 22.445 1.00 91.75 234 VAL A N 1
ATOM 1761 C CA . VAL A 1 234 ? -19.930 19.833 23.321 1.00 91.75 234 VAL A CA 1
ATOM 1762 C C . VAL A 1 234 ? -19.815 18.936 24.556 1.00 91.75 234 VAL A C 1
ATOM 1764 O O . VAL A 1 234 ? -20.188 19.353 25.653 1.00 91.75 234 VAL A O 1
ATOM 1767 N N . ALA A 1 235 ? -19.240 17.742 24.390 1.00 85.31 235 ALA A N 1
ATOM 1768 C CA . ALA A 1 235 ? -19.045 16.717 25.409 1.00 85.31 235 ALA A CA 1
ATOM 1769 C C . ALA A 1 235 ? -20.331 16.064 25.946 1.00 85.31 235 ALA A C 1
ATOM 1771 O O . ALA A 1 235 ? -21.401 16.153 25.343 1.00 85.31 235 ALA A O 1
ATOM 1772 N N . ALA A 1 236 ? -20.218 15.352 27.077 1.00 93.44 236 ALA A N 1
ATOM 1773 C CA . ALA A 1 236 ? -21.302 14.583 27.694 1.00 93.44 236 ALA A CA 1
ATOM 1774 C C . ALA A 1 236 ? -21.870 13.464 26.801 1.00 93.44 236 ALA A C 1
ATOM 1776 O O . ALA A 1 236 ? -23.022 13.055 26.965 1.00 93.44 236 ALA A O 1
ATOM 1777 N N . ARG A 1 237 ? -21.064 12.950 25.862 1.00 96.50 237 ARG A N 1
ATOM 1778 C CA . ARG A 1 237 ? -21.440 11.835 24.989 1.00 96.50 237 ARG A CA 1
ATOM 1779 C C . ARG A 1 237 ? -21.108 10.512 25.650 1.00 96.50 237 ARG A C 1
ATOM 1781 O O . ARG A 1 237 ? -20.010 10.324 26.174 1.00 96.50 237 ARG A O 1
ATOM 1788 N N . THR A 1 238 ? -22.053 9.587 25.584 1.00 96.50 238 THR A N 1
ATOM 1789 C CA . THR A 1 238 ? -21.888 8.219 26.078 1.00 96.50 238 THR A CA 1
ATOM 1790 C C . THR A 1 238 ? -21.631 7.253 24.928 1.00 96.50 238 THR A C 1
ATOM 1792 O O . THR A 1 238 ? -22.121 7.450 23.811 1.00 96.50 238 THR A O 1
ATOM 1795 N N . LEU A 1 239 ? -20.874 6.196 25.221 1.00 97.62 239 LEU A N 1
ATOM 1796 C CA . LEU A 1 239 ? -20.669 5.065 24.329 1.00 97.62 239 LEU A CA 1
ATOM 1797 C C . LEU A 1 239 ? -21.258 3.816 24.980 1.00 97.62 239 LEU A C 1
ATOM 1799 O O . LEU A 1 239 ? -20.760 3.339 25.998 1.00 97.62 239 LEU A O 1
ATOM 1803 N N . ALA A 1 240 ? -22.337 3.309 24.398 1.00 97.06 240 ALA A N 1
ATOM 1804 C CA . ALA A 1 240 ? -22.865 1.990 24.701 1.00 97.06 240 ALA A CA 1
ATOM 1805 C C . ALA A 1 240 ? -22.136 0.926 23.868 1.00 97.06 240 ALA A C 1
ATOM 1807 O O . ALA A 1 240 ? -21.515 1.231 22.850 1.00 97.06 240 ALA A O 1
ATOM 1808 N N . PHE A 1 241 ? -22.250 -0.334 24.272 1.00 96.62 241 PHE A N 1
ATOM 1809 C CA . PHE A 1 241 ? -21.589 -1.464 23.627 1.00 96.62 241 PHE A CA 1
ATOM 1810 C C . PHE A 1 241 ? -22.631 -2.511 23.234 1.00 96.62 241 PHE A C 1
ATOM 1812 O O . PHE A 1 241 ? -23.554 -2.785 24.003 1.00 96.62 241 PHE A O 1
ATOM 1819 N N . ALA A 1 242 ? -22.509 -3.075 22.032 1.00 95.25 242 ALA A N 1
ATOM 1820 C CA . ALA A 1 242 ? -23.404 -4.125 21.556 1.00 95.25 242 ALA A CA 1
ATOM 1821 C C . ALA A 1 242 ? -23.319 -5.407 22.409 1.00 95.25 242 ALA A C 1
ATOM 1823 O O . ALA A 1 242 ? -22.352 -5.650 23.133 1.00 95.25 242 ALA A O 1
ATOM 1824 N N . VAL A 1 243 ? -24.334 -6.266 22.293 1.00 91.44 243 VAL A N 1
ATOM 1825 C CA . VAL A 1 243 ? -24.306 -7.602 22.907 1.00 91.44 243 VAL A CA 1
ATOM 1826 C C . VAL A 1 243 ? -23.124 -8.393 22.337 1.00 91.44 243 VAL A C 1
ATOM 1828 O O . VAL A 1 243 ? -22.991 -8.497 21.121 1.00 91.44 243 VAL A O 1
ATOM 1831 N N . GLY A 1 244 ? -22.287 -8.942 23.221 1.00 91.19 244 GLY A N 1
ATOM 1832 C CA . GLY A 1 244 ? -21.073 -9.699 22.883 1.00 91.19 244 GLY A CA 1
ATOM 1833 C C . GLY A 1 244 ? -19.804 -9.129 23.524 1.00 91.19 244 GLY A C 1
ATOM 1834 O O . GLY A 1 244 ? -18.861 -9.877 23.759 1.00 91.19 244 GLY A O 1
ATOM 1835 N N . TYR A 1 245 ? -19.809 -7.849 23.907 1.00 94.44 245 TYR A N 1
ATOM 1836 C CA . TYR A 1 245 ? -18.769 -7.305 24.780 1.00 94.44 245 TYR A CA 1
ATOM 1837 C C . TYR A 1 245 ? -18.903 -7.850 26.209 1.00 94.44 245 TYR A C 1
ATOM 1839 O O . TYR A 1 245 ? -19.996 -7.873 26.784 1.00 94.44 245 TYR A O 1
ATOM 1847 N N . VAL A 1 246 ? -17.782 -8.264 26.789 1.00 91.69 246 VAL A N 1
ATOM 1848 C CA . VAL A 1 246 ? -17.647 -8.808 28.136 1.00 91.69 246 VAL A CA 1
ATOM 1849 C C . VAL A 1 246 ? -16.666 -7.945 28.907 1.00 91.69 246 VAL A C 1
ATOM 1851 O O . VAL A 1 246 ? -15.485 -7.852 28.590 1.00 91.69 246 VAL A O 1
ATOM 1854 N N . PHE A 1 247 ? -17.151 -7.339 29.983 1.00 91.00 247 PHE A N 1
ATOM 1855 C CA . PHE A 1 247 ? -16.332 -6.430 30.767 1.00 91.00 247 PHE A CA 1
ATOM 1856 C C . PHE A 1 247 ? -15.792 -7.090 32.032 1.00 91.00 247 PHE A C 1
ATOM 1858 O O . PHE A 1 247 ? -16.523 -7.836 32.699 1.00 91.00 247 PHE A O 1
ATOM 1865 N N . PRO A 1 248 ? -14.548 -6.769 32.431 1.00 84.38 248 PRO A N 1
ATOM 1866 C CA . PRO A 1 248 ? -14.051 -7.112 33.754 1.00 84.38 248 PRO A CA 1
ATOM 1867 C C . PRO A 1 248 ? -15.037 -6.641 34.832 1.00 84.38 248 PRO A C 1
ATOM 1869 O O . PRO A 1 248 ? -15.512 -5.508 34.801 1.00 84.38 248 PRO A O 1
ATOM 1872 N N . ALA A 1 249 ? -15.377 -7.528 35.771 1.00 86.19 249 ALA A N 1
ATOM 1873 C CA . ALA A 1 249 ? -16.369 -7.281 36.826 1.00 86.19 249 ALA A CA 1
ATOM 1874 C C . ALA A 1 249 ? -17.801 -6.940 36.341 1.00 86.19 249 ALA A C 1
ATOM 1876 O O . ALA A 1 249 ? -18.622 -6.487 37.135 1.00 86.19 249 ALA A O 1
ATOM 1877 N N . GLY A 1 250 ? -18.128 -7.190 35.066 1.00 85.50 250 GLY A N 1
ATOM 1878 C CA . GLY A 1 250 ? -19.480 -7.034 34.518 1.00 85.50 250 GLY A CA 1
ATOM 1879 C C . GLY A 1 250 ? -19.927 -5.588 34.280 1.00 85.50 250 GLY A C 1
ATOM 1880 O O . GLY A 1 250 ? -21.102 -5.366 33.997 1.00 85.50 250 GLY A O 1
ATOM 1881 N N . ALA A 1 251 ? -19.022 -4.610 34.380 1.00 90.25 251 ALA A N 1
ATOM 1882 C CA . ALA A 1 251 ? -19.333 -3.194 34.199 1.00 90.25 251 ALA A CA 1
ATOM 1883 C C . ALA A 1 251 ? -18.600 -2.615 32.984 1.00 90.25 251 ALA A C 1
ATOM 1885 O O . ALA A 1 251 ? -17.378 -2.702 32.898 1.00 90.25 251 ALA A O 1
ATOM 1886 N N . ALA A 1 252 ? -19.346 -1.993 32.067 1.00 91.94 252 ALA A N 1
ATOM 1887 C CA . ALA A 1 252 ? -18.764 -1.311 30.915 1.00 91.94 252 ALA A CA 1
ATOM 1888 C C . ALA A 1 252 ? -17.792 -0.197 31.353 1.00 91.94 252 ALA A C 1
ATOM 1890 O O . ALA A 1 252 ? -18.046 0.474 32.360 1.00 91.94 252 ALA A O 1
ATOM 1891 N N . PRO A 1 253 ? -16.695 0.028 30.609 1.00 92.12 253 PRO A N 1
ATOM 1892 C CA . PRO A 1 253 ? -15.763 1.099 30.909 1.00 92.12 253 PRO A CA 1
ATOM 1893 C C . PRO A 1 253 ? -16.459 2.456 30.793 1.00 92.12 253 PRO A C 1
ATOM 1895 O O . PRO A 1 253 ? -17.238 2.709 29.872 1.00 92.12 253 PRO A O 1
ATOM 1898 N N . VAL A 1 254 ? -16.147 3.343 31.733 1.00 90.81 254 VAL A N 1
ATOM 1899 C CA . VAL A 1 254 ? -16.598 4.734 31.695 1.00 90.81 254 VAL A CA 1
ATOM 1900 C C . VAL A 1 254 ? -15.611 5.523 30.847 1.00 90.81 254 VAL A C 1
ATOM 1902 O O . VAL A 1 254 ? -14.425 5.566 31.166 1.00 90.81 254 VAL A O 1
ATOM 1905 N N . ILE A 1 255 ? -16.102 6.149 29.780 1.00 95.06 255 ILE A N 1
ATOM 1906 C CA . ILE A 1 255 ? -15.307 7.076 28.971 1.00 95.06 255 ILE A CA 1
ATOM 1907 C C . ILE A 1 255 ? -15.359 8.486 29.564 1.00 95.06 255 ILE A C 1
ATOM 1909 O O . ILE A 1 255 ? -16.351 8.890 30.177 1.00 95.06 255 ILE A O 1
ATOM 1913 N N . THR A 1 256 ? -14.296 9.250 29.360 1.00 95.94 256 THR A N 1
ATOM 1914 C CA . THR A 1 256 ? -14.229 10.671 29.669 1.00 95.94 256 THR A CA 1
ATOM 1915 C C . THR A 1 256 ? -15.305 11.411 28.879 1.00 95.94 256 THR A C 1
ATOM 1917 O O . THR A 1 256 ? -15.409 11.305 27.659 1.00 95.94 256 THR A O 1
ATOM 1920 N N . VAL A 1 257 ? -16.094 12.214 29.590 1.00 95.69 257 VAL A N 1
ATOM 1921 C CA . VAL A 1 257 ? -17.212 12.996 29.038 1.00 95.69 257 VAL A CA 1
ATOM 1922 C C . VAL A 1 257 ? -16.901 14.491 28.919 1.00 95.69 257 VAL A C 1
ATOM 1924 O O . VAL A 1 257 ? -17.804 15.306 28.765 1.00 95.69 257 VAL A O 1
ATOM 1927 N N . THR A 1 258 ? -15.625 14.860 29.023 1.00 96.19 258 THR A N 1
ATOM 1928 C CA . THR A 1 258 ? -15.129 16.241 28.935 1.00 96.19 258 THR A CA 1
ATOM 1929 C C . THR A 1 258 ? -14.834 16.628 27.487 1.00 96.19 258 THR A C 1
ATOM 1931 O O . THR A 1 258 ? -14.235 15.844 26.753 1.00 96.19 258 THR A O 1
ATOM 1934 N N . ALA A 1 259 ? -15.189 17.856 27.098 1.00 96.44 259 ALA A N 1
ATOM 1935 C CA . ALA A 1 259 ? -15.065 18.349 25.725 1.00 96.44 259 ALA A CA 1
ATOM 1936 C C . ALA A 1 259 ? -13.646 18.177 25.174 1.00 96.44 259 ALA A C 1
ATOM 1938 O O . ALA A 1 259 ? -12.660 18.508 25.845 1.00 96.44 259 ALA A O 1
ATOM 1939 N N . GLY A 1 260 ? -13.545 17.641 23.955 1.00 90.31 260 GLY A N 1
ATOM 1940 C CA . GLY A 1 260 ? -12.275 17.433 23.257 1.00 90.31 260 GLY A CA 1
ATOM 1941 C C . GLY A 1 260 ? -11.280 16.504 23.968 1.00 90.31 260 GLY A C 1
ATOM 1942 O O . GLY A 1 260 ? -10.092 16.516 23.641 1.00 90.31 260 GLY A O 1
ATOM 1943 N N . ARG A 1 261 ? -11.706 15.737 24.980 1.00 97.12 261 ARG A N 1
ATOM 1944 C CA . ARG A 1 261 ? -10.881 14.692 25.608 1.00 97.12 261 ARG A CA 1
ATOM 1945 C C . ARG A 1 261 ? -11.104 13.350 24.930 1.00 97.12 261 ARG A C 1
ATOM 1947 O O . ARG A 1 261 ? -12.055 13.177 24.172 1.00 97.12 261 ARG A O 1
ATOM 1954 N N . ALA A 1 262 ? -10.172 12.435 25.163 1.00 96.06 262 ALA A N 1
ATOM 1955 C CA . ALA A 1 262 ? -10.146 11.150 24.496 1.00 96.06 262 ALA A CA 1
ATOM 1956 C C . ALA A 1 262 ? -9.672 10.040 25.429 1.00 96.06 262 ALA A C 1
ATOM 1958 O O . ALA A 1 262 ? -8.797 10.280 26.263 1.00 96.06 262 ALA A O 1
ATOM 1959 N N . ASP A 1 263 ? -10.188 8.834 25.216 1.00 97.94 263 ASP A N 1
ATOM 1960 C CA . ASP A 1 263 ? -9.809 7.627 25.944 1.00 97.94 263 ASP A CA 1
ATOM 1961 C C . ASP A 1 263 ? -9.442 6.510 24.974 1.00 97.94 263 ASP A C 1
ATOM 1963 O O . ASP A 1 263 ? -10.031 6.367 23.900 1.00 97.94 263 ASP A O 1
ATOM 1967 N N . TRP A 1 264 ? -8.478 5.690 25.381 1.00 96.88 264 TRP A N 1
ATOM 1968 C CA . TRP A 1 264 ? -8.145 4.461 24.677 1.00 96.88 264 TRP A CA 1
ATOM 1969 C C . TRP A 1 264 ? -8.927 3.288 25.250 1.00 96.88 264 TRP A C 1
ATOM 1971 O O . TRP A 1 264 ? -8.834 2.992 26.441 1.00 96.88 264 TRP A O 1
ATOM 1981 N N . LEU A 1 265 ? -9.627 2.580 24.372 1.00 96.06 265 LEU A N 1
ATOM 1982 C CA . LEU A 1 265 ? -10.234 1.289 24.647 1.00 96.06 265 LEU A CA 1
ATOM 1983 C C . LEU A 1 265 ? -9.417 0.191 23.966 1.00 96.06 265 LEU A C 1
ATOM 1985 O O . LEU A 1 265 ? -9.023 0.322 22.805 1.00 96.06 265 LEU A O 1
ATOM 1989 N N . TYR A 1 266 ? -9.181 -0.892 24.698 1.00 94.38 266 TYR A N 1
ATOM 1990 C CA . TYR A 1 266 ? -8.517 -2.094 24.206 1.00 94.38 266 TYR A CA 1
ATOM 1991 C C . TYR A 1 266 ? -9.542 -3.219 24.191 1.00 94.38 266 TYR A C 1
ATOM 1993 O O . TYR A 1 266 ? -10.210 -3.451 25.196 1.00 94.38 266 TYR A O 1
ATOM 2001 N N . VAL A 1 267 ? -9.683 -3.870 23.043 1.00 93.50 267 VAL A N 1
ATOM 2002 C CA . VAL A 1 267 ? -10.695 -4.897 22.795 1.00 93.50 267 VAL A CA 1
ATOM 2003 C C . VAL A 1 267 ? -9.978 -6.172 22.375 1.00 93.50 267 VAL A C 1
ATOM 2005 O O . VAL A 1 267 ? -9.250 -6.150 21.384 1.00 93.50 267 VAL A O 1
ATOM 2008 N N . THR A 1 268 ? -10.168 -7.273 23.099 1.00 93.44 268 THR A N 1
ATOM 2009 C CA . THR A 1 268 ? -9.475 -8.539 22.821 1.00 93.44 268 THR A CA 1
ATOM 2010 C C . THR A 1 268 ? -10.484 -9.596 22.403 1.00 93.44 268 THR A C 1
ATOM 2012 O O . THR A 1 268 ? -11.392 -9.922 23.158 1.00 93.44 268 THR A O 1
ATOM 2015 N N . ALA A 1 269 ? -10.317 -10.174 21.214 1.00 92.81 269 ALA A N 1
ATOM 2016 C CA . ALA A 1 269 ? -11.216 -11.229 20.753 1.00 92.81 269 ALA A CA 1
ATOM 2017 C C . ALA A 1 269 ? -10.932 -12.543 21.504 1.00 92.81 269 ALA A C 1
ATOM 2019 O O . ALA A 1 269 ? -9.854 -13.122 21.369 1.00 92.81 269 ALA A O 1
ATOM 2020 N N . ALA A 1 270 ? -11.901 -13.033 22.282 1.00 85.50 270 ALA A N 1
ATOM 2021 C CA . ALA A 1 270 ? -11.720 -14.158 23.210 1.00 85.50 270 ALA A CA 1
ATOM 2022 C C . ALA A 1 270 ? -12.451 -15.458 22.803 1.00 85.50 270 ALA A C 1
ATOM 2024 O O . ALA A 1 270 ? -12.421 -16.444 23.537 1.00 85.50 270 ALA A O 1
ATOM 2025 N N . GLY A 1 271 ? -13.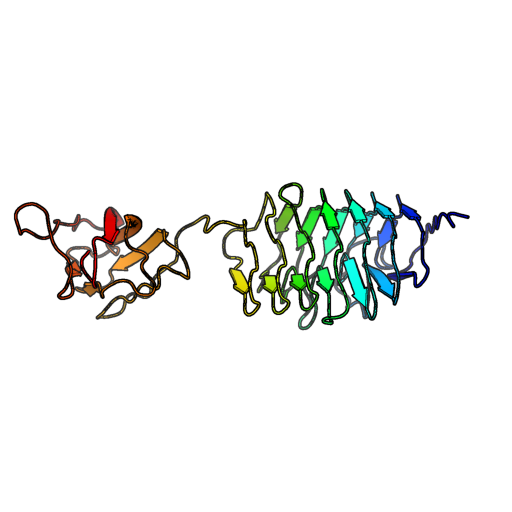117 -15.490 21.644 1.00 73.06 271 GLY A N 1
ATOM 2026 C CA . GLY A 1 271 ? -13.888 -16.646 21.173 1.00 73.06 271 GLY A CA 1
ATOM 2027 C C . GLY A 1 271 ? -15.016 -16.229 20.235 1.00 73.06 271 GLY A C 1
ATOM 2028 O O . GLY A 1 271 ? -14.948 -15.148 19.663 1.00 73.06 271 GLY A O 1
ATOM 2029 N N . SER A 1 272 ? -16.045 -17.067 20.074 1.00 62.00 272 SER A N 1
ATOM 2030 C CA . SER A 1 272 ? -17.185 -16.910 19.147 1.00 62.00 272 SER A CA 1
ATOM 2031 C C . SER A 1 272 ? -17.997 -15.609 19.327 1.00 62.00 272 SER A C 1
ATOM 2033 O O . SER A 1 272 ? -19.134 -15.643 19.795 1.00 62.00 272 SER A O 1
ATOM 2035 N N . GLY A 1 273 ? -17.421 -14.464 18.959 1.00 62.19 273 GLY A N 1
ATOM 2036 C CA . GLY A 1 273 ? -18.032 -13.138 19.064 1.00 62.19 273 GLY A CA 1
ATOM 2037 C C . GLY A 1 273 ? -17.950 -12.483 20.448 1.00 62.19 273 GLY A C 1
ATOM 2038 O O . GLY A 1 273 ? -18.719 -11.559 20.697 1.00 62.19 273 GLY A O 1
ATOM 2039 N N . LEU A 1 274 ? -17.062 -12.953 21.336 1.00 72.19 274 LEU A N 1
ATOM 2040 C CA . LEU A 1 274 ? -16.827 -12.331 22.647 1.00 72.19 274 LEU A CA 1
ATOM 2041 C C . LEU A 1 274 ? -15.598 -11.423 22.613 1.00 72.19 274 LEU A C 1
ATOM 2043 O O . LEU A 1 274 ? -14.555 -11.819 22.082 1.00 72.19 274 LEU A O 1
ATOM 2047 N N . PHE A 1 275 ? -15.744 -10.239 23.204 1.00 81.25 275 PHE A N 1
ATOM 2048 C CA . PHE A 1 275 ? -14.792 -9.131 23.122 1.00 81.25 275 PHE A CA 1
ATOM 2049 C C . PHE A 1 275 ? -14.594 -8.411 24.449 1.00 81.25 275 PHE A C 1
ATOM 2051 O O . PHE A 1 275 ? -15.573 -8.378 25.224 1.00 81.25 275 PHE A O 1
#

Radius of gyration: 23.01 Å; chains: 1; bounding box: 53×40×61 Å

Sequence (275 aa):
ASQGYGFTGDEDTLTDGTRDFTCSDNIVYHSTGTPSGVAPVTSGVYLHNASRGLIQGNWILGVRNALGLWGLCQWNDFIDNYGRVRGVVSYEAIELGTVYQTNNRFRGNRIVGMSGAGQQFASIVGNYNDFDDSNSFELDGGTGDWDVVISGDYNKFRPRVFPSGAVVTDSGTGNNIGVGLRGLQALADGATISWDVSQRPTAEVTLGGNRTLALPTAAVVGETYRLLVRQDEVAARTLAFAVGYVFPAGAAPVITVTAGRADWLYVTAAGSGLF

Secondary structure (DSSP, 8-state):
---EE--BS--SEEEE--BS-EEES-EEE-TTSS--SSPPSS-EEEEES-BS-EEES-EEEEES-SEEEESS-BS-EEES-EEEE---TT-EEEEE-STT-BS-EEES-EEEE-SSEEEEEEEE-SBS-EE-TT-EEEESS-EEEEEEEE-SSS-EE--SB--TT--EEE-SSS-EETTTT-S-EE----SEE--BTTT-SEEEEEESS-EEEPPPBS--TT-EEEEEEEE-SS----EEE-BTB--GGG-PPPPP-STT-EEEEEEE--BTTB-

pLDDT: mean 84.31, std 15.07, range [35.19, 98.38]

Foldseek 3Di:
DAPEDADEDQAQEAEEQEEQYEDEQHEWEHPVVDLDPDDDDAGEYEYENYECYEYEHYEGPSHAAHYEYYDQYEQYEAYQYEAEHEADPPDENYEPDAQNHEHYEHALYEHEYAADAHAENYEARYEHYEDEQNYAYYYRHYDHAHEYEHQYEQYEAAYVYDDPPHYYHYNYYNYHHNVQQPDAAEWDQDLETEAACVRPLHHEYEHPAAHEYEQHPPDDAFDKGKYKYFYAQVFPHHYHYDPQEDDDVRDDDDFDRHHGDIDMDMAHHHDDSHD